Protein AF-A0A0V1J284-F1 (afdb_monomer)

Structure (mmCIF, N/CA/C/O backbone):
data_AF-A0A0V1J284-F1
#
_entry.id   AF-A0A0V1J284-F1
#
loop_
_atom_site.group_PDB
_atom_site.id
_atom_site.type_symbol
_atom_site.label_atom_id
_atom_site.label_alt_id
_atom_site.label_comp_id
_atom_site.label_asym_id
_atom_site.label_entity_id
_atom_site.label_seq_id
_atom_site.pdbx_PDB_ins_code
_atom_site.Cartn_x
_atom_site.Cartn_y
_atom_site.Cartn_z
_atom_site.occupancy
_atom_site.B_iso_or_equiv
_atom_site.auth_seq_id
_atom_site.auth_comp_id
_atom_site.auth_asym_id
_atom_site.auth_atom_id
_atom_site.pdbx_PDB_model_num
ATOM 1 N N . LEU A 1 1 ? -8.178 -10.249 -5.455 1.00 84.50 1 LEU A N 1
ATOM 2 C CA . LEU A 1 1 ? -6.931 -9.739 -4.853 1.00 84.50 1 LEU A CA 1
ATOM 3 C C . LEU A 1 1 ? -6.289 -8.808 -5.867 1.00 84.50 1 LEU A C 1
ATOM 5 O O . LEU A 1 1 ? -6.218 -9.149 -7.039 1.00 84.50 1 LEU A O 1
ATOM 9 N N . THR A 1 2 ? -5.873 -7.629 -5.430 1.00 88.38 2 THR A N 1
ATOM 10 C CA . THR A 1 2 ? -5.250 -6.617 -6.287 1.00 88.38 2 THR A CA 1
ATOM 11 C C . THR A 1 2 ? -3.839 -6.379 -5.776 1.00 88.38 2 THR A C 1
ATOM 13 O O . THR A 1 2 ? -3.667 -5.959 -4.629 1.00 88.38 2 THR A O 1
ATOM 16 N N . HIS A 1 3 ? -2.821 -6.651 -6.593 1.00 92.06 3 HIS A N 1
ATOM 17 C CA . HIS A 1 3 ? -1.425 -6.435 -6.217 1.00 92.06 3 HIS A CA 1
ATOM 18 C C . HIS A 1 3 ? -0.851 -5.242 -6.978 1.00 92.06 3 HIS A C 1
ATOM 20 O O . HIS A 1 3 ? -0.814 -5.230 -8.205 1.00 92.06 3 HIS A O 1
ATOM 26 N N . LEU A 1 4 ? -0.385 -4.238 -6.239 1.00 91.94 4 LEU A N 1
ATOM 27 C CA . LEU A 1 4 ? 0.181 -3.017 -6.796 1.00 91.94 4 LEU A CA 1
ATOM 28 C C . LEU A 1 4 ? 1.688 -3.007 -6.580 1.00 91.94 4 LEU A C 1
ATOM 30 O O . LEU A 1 4 ? 2.168 -2.878 -5.451 1.00 91.94 4 LEU A O 1
ATOM 34 N N . PHE A 1 5 ? 2.431 -3.162 -7.669 1.00 93.19 5 PHE A N 1
ATOM 35 C CA . PHE A 1 5 ? 3.879 -3.062 -7.661 1.00 93.19 5 PHE A CA 1
ATOM 36 C C . PHE A 1 5 ? 4.297 -1.592 -7.611 1.00 93.19 5 PHE A C 1
ATOM 38 O O . PHE A 1 5 ? 3.890 -0.791 -8.452 1.00 93.19 5 PHE A O 1
ATOM 45 N N . CYS A 1 6 ? 5.091 -1.229 -6.608 1.00 92.50 6 CYS A N 1
ATOM 46 C CA . CYS A 1 6 ? 5.506 0.151 -6.384 1.00 92.50 6 CYS A CA 1
ATOM 47 C C . CYS A 1 6 ? 6.824 0.244 -5.617 1.00 92.50 6 CYS A C 1
ATOM 49 O O . CYS A 1 6 ? 7.253 -0.687 -4.924 1.00 92.50 6 CYS A O 1
ATOM 51 N N . ARG A 1 7 ? 7.476 1.405 -5.716 1.00 91.81 7 ARG A N 1
ATOM 52 C CA . ARG A 1 7 ? 8.616 1.713 -4.855 1.00 91.81 7 ARG A CA 1
ATOM 53 C C . ARG A 1 7 ? 8.132 1.965 -3.433 1.00 91.81 7 ARG A C 1
ATOM 55 O O . ARG A 1 7 ? 6.962 2.252 -3.195 1.00 91.81 7 ARG A O 1
ATOM 62 N N . ARG A 1 8 ? 9.039 1.839 -2.472 1.00 90.56 8 ARG A N 1
ATOM 63 C CA . ARG A 1 8 ? 8.688 1.964 -1.054 1.00 90.56 8 ARG A CA 1
ATOM 64 C C . ARG A 1 8 ? 8.261 3.386 -0.703 1.00 90.56 8 ARG A C 1
ATOM 66 O O . ARG A 1 8 ? 7.295 3.552 0.030 1.00 90.56 8 ARG A O 1
ATOM 73 N N . GLU A 1 9 ? 8.956 4.374 -1.254 1.00 90.31 9 GLU A N 1
ATOM 74 C CA . GLU A 1 9 ? 8.651 5.796 -1.103 1.00 90.31 9 GLU A CA 1
ATOM 75 C C . GLU A 1 9 ? 7.260 6.167 -1.643 1.00 90.31 9 GLU A C 1
ATOM 77 O O . GLU A 1 9 ? 6.578 7.002 -1.059 1.00 90.31 9 GLU A O 1
ATOM 82 N N . ASP A 1 10 ? 6.799 5.475 -2.686 1.00 92.69 10 ASP A N 1
ATOM 83 C CA . ASP A 1 10 ? 5.534 5.761 -3.367 1.00 92.69 10 ASP A CA 1
ATOM 84 C C . ASP A 1 10 ? 4.314 5.169 -2.651 1.00 92.69 10 ASP A C 1
ATOM 86 O O . ASP A 1 10 ? 3.179 5.552 -2.933 1.00 92.69 10 ASP A O 1
ATOM 90 N N . LYS A 1 11 ? 4.512 4.237 -1.707 1.00 94.50 11 LYS A N 1
ATOM 91 C CA . LYS A 1 11 ? 3.407 3.553 -1.013 1.00 94.50 11 LYS A CA 1
ATOM 92 C C . LYS A 1 11 ? 2.457 4.519 -0.315 1.00 94.50 11 LYS A C 1
ATOM 94 O O . LYS A 1 11 ? 1.252 4.273 -0.288 1.00 94.50 11 LYS A O 1
ATOM 99 N N . LEU A 1 12 ? 2.991 5.595 0.265 1.00 94.19 12 LEU A N 1
ATOM 100 C CA . LEU A 1 12 ? 2.179 6.594 0.955 1.00 94.19 12 LEU A CA 1
ATOM 101 C C . LEU A 1 12 ? 1.326 7.395 -0.033 1.00 94.19 12 LEU A C 1
ATOM 103 O O . LEU A 1 12 ? 0.125 7.523 0.186 1.00 94.19 12 LEU A O 1
ATOM 107 N N . GLY A 1 13 ? 1.916 7.855 -1.141 1.00 93.00 13 GLY A N 1
ATOM 108 C CA . GLY A 1 13 ? 1.178 8.548 -2.198 1.00 93.00 13 GLY A CA 1
ATOM 109 C C . GLY A 1 13 ? 0.097 7.662 -2.820 1.00 93.00 13 GLY A C 1
ATOM 110 O O . GLY A 1 13 ? -1.042 8.088 -2.987 1.00 93.00 13 GLY A O 1
ATOM 111 N N . ILE A 1 14 ? 0.405 6.385 -3.061 1.00 92.75 14 ILE A N 1
ATOM 112 C CA . ILE A 1 14 ? -0.572 5.404 -3.553 1.00 92.75 14 ILE A CA 1
ATOM 113 C C . ILE A 1 14 ? -1.717 5.205 -2.554 1.00 92.75 14 ILE A C 1
ATOM 115 O O . ILE A 1 14 ? -2.877 5.167 -2.961 1.00 92.75 14 ILE A O 1
ATOM 119 N N . LEU A 1 15 ? -1.416 5.094 -1.255 1.00 93.69 15 LEU A N 1
ATOM 120 C CA . LEU A 1 15 ? -2.441 4.955 -0.221 1.00 93.69 15 LEU A CA 1
ATOM 121 C C . LEU A 1 15 ? -3.407 6.141 -0.230 1.00 93.69 15 LEU A C 1
ATOM 123 O O . LEU A 1 15 ? -4.617 5.929 -0.253 1.00 93.69 15 LEU A O 1
ATOM 127 N N . LEU A 1 16 ? -2.878 7.367 -0.227 1.00 92.19 16 LEU A N 1
ATOM 128 C CA . LEU A 1 16 ? -3.691 8.584 -0.261 1.00 92.19 16 LEU A CA 1
ATOM 129 C C . LEU A 1 16 ? -4.542 8.639 -1.526 1.00 92.19 16 LEU A C 1
ATOM 131 O O . LEU A 1 16 ? -5.743 8.883 -1.441 1.00 92.19 16 LEU A O 1
ATOM 135 N N . SER A 1 17 ? -3.950 8.307 -2.675 1.00 89.50 17 SER A N 1
ATOM 136 C CA . SER A 1 17 ? -4.671 8.310 -3.942 1.00 89.50 17 SER A CA 1
ATOM 137 C C . SER A 1 17 ? -5.830 7.314 -3.962 1.00 89.50 17 SER A C 1
ATOM 139 O O . SER A 1 17 ? -6.890 7.639 -4.486 1.00 89.50 17 SER A O 1
ATOM 141 N N . ILE A 1 18 ? -5.657 6.126 -3.370 1.00 89.00 18 ILE A N 1
ATOM 142 C CA . ILE A 1 18 ? -6.711 5.104 -3.272 1.00 89.00 18 ILE A CA 1
ATOM 143 C C . ILE A 1 18 ? -7.801 5.524 -2.281 1.00 89.00 18 ILE A C 1
ATOM 145 O O . ILE A 1 18 ? -8.980 5.356 -2.572 1.00 89.00 18 ILE A O 1
ATOM 149 N N . LEU A 1 19 ? -7.433 6.072 -1.120 1.00 88.81 19 LEU A N 1
ATOM 150 C CA . LEU A 1 19 ? -8.403 6.501 -0.104 1.00 88.81 19 LEU A CA 1
ATOM 151 C C . LEU A 1 19 ? -9.190 7.753 -0.521 1.00 88.81 19 LEU A C 1
ATOM 153 O O . LEU A 1 19 ? -10.340 7.923 -0.111 1.00 88.81 19 LEU A O 1
ATOM 157 N N . GLY A 1 20 ? -8.581 8.632 -1.320 1.00 84.81 20 GLY A N 1
ATOM 158 C CA . GLY A 1 20 ? -9.239 9.803 -1.904 1.00 84.81 20 GLY A CA 1
ATOM 159 C C . GLY A 1 20 ? -10.182 9.460 -3.061 1.00 84.81 20 GLY A C 1
ATOM 160 O O . GLY A 1 20 ? -11.052 10.258 -3.406 1.00 84.81 20 GLY A O 1
ATOM 161 N N . ASP A 1 21 ? -10.047 8.271 -3.646 1.00 81.50 21 ASP A N 1
ATOM 162 C CA . ASP A 1 21 ? -10.824 7.839 -4.798 1.00 81.50 21 ASP A CA 1
ATOM 163 C C . ASP A 1 21 ? -12.130 7.154 -4.391 1.00 81.50 21 ASP A C 1
ATOM 165 O O . ASP A 1 21 ? -12.152 6.005 -3.942 1.00 81.50 21 ASP A O 1
ATOM 169 N N . ARG A 1 22 ? -13.248 7.851 -4.603 1.00 74.06 22 ARG A N 1
ATOM 170 C CA . ARG A 1 22 ? -14.586 7.340 -4.271 1.00 74.06 22 ARG A CA 1
ATOM 171 C C . ARG A 1 22 ? -15.024 6.154 -5.129 1.00 74.06 22 ARG A C 1
ATOM 173 O O . ARG A 1 22 ? -15.923 5.433 -4.711 1.00 74.06 22 ARG A O 1
ATOM 180 N N . SER A 1 23 ? -14.399 5.945 -6.291 1.00 65.88 23 SER A N 1
ATOM 181 C CA . SER A 1 23 ? -14.649 4.772 -7.137 1.00 65.88 23 SER A CA 1
ATOM 182 C C . SER A 1 23 ? -14.062 3.496 -6.523 1.00 65.88 23 SER A C 1
ATOM 184 O O . SER A 1 23 ? -14.597 2.405 -6.698 1.00 65.88 23 SER A O 1
ATOM 186 N N . LEU A 1 24 ? -12.963 3.632 -5.771 1.00 68.50 24 LEU A N 1
ATOM 187 C CA . LEU A 1 24 ? -12.228 2.508 -5.185 1.00 68.50 24 LEU A CA 1
ATOM 188 C C . LEU A 1 24 ? -12.625 2.242 -3.735 1.00 68.50 24 LEU A C 1
ATOM 190 O O . LEU A 1 24 ? -12.692 1.089 -3.308 1.00 68.50 24 LEU A O 1
ATOM 194 N N . VAL A 1 25 ? -12.865 3.306 -2.972 1.00 72.69 25 VAL A N 1
ATOM 195 C CA . VAL A 1 25 ? -13.237 3.238 -1.561 1.00 72.69 25 VAL A CA 1
ATOM 196 C C . VAL A 1 25 ? -14.477 4.097 -1.349 1.00 72.69 25 VAL A C 1
ATOM 198 O O . VAL A 1 25 ? -14.412 5.327 -1.306 1.00 72.69 25 VAL A O 1
ATOM 201 N N . GLU A 1 26 ? -15.627 3.438 -1.198 1.00 75.88 26 GLU A N 1
ATOM 202 C CA . GLU A 1 26 ? -16.882 4.120 -0.879 1.00 75.88 26 GLU A CA 1
ATOM 203 C C . GLU A 1 26 ? -16.759 4.869 0.457 1.00 75.88 26 GLU A C 1
ATOM 205 O O . GLU A 1 26 ? -16.138 4.375 1.403 1.00 75.88 26 GLU A O 1
ATOM 210 N N . GLU A 1 27 ? -17.410 6.030 0.579 1.00 71.25 27 GLU A N 1
ATOM 211 C CA . GLU A 1 27 ? -17.280 6.905 1.757 1.00 71.25 27 GLU A CA 1
ATOM 212 C C . GLU A 1 27 ? -17.616 6.217 3.082 1.00 71.25 27 GLU A C 1
ATOM 214 O O . GLU A 1 27 ? -17.015 6.537 4.104 1.00 71.25 27 GLU A O 1
ATOM 219 N N . ASN A 1 28 ? -18.538 5.252 3.063 1.00 76.50 28 ASN A N 1
ATOM 220 C CA . ASN A 1 28 ? -19.021 4.529 4.242 1.00 76.50 28 ASN A CA 1
ATOM 221 C C . ASN A 1 28 ? -18.471 3.097 4.355 1.00 76.50 28 ASN A C 1
ATOM 223 O O . ASN A 1 28 ? -18.981 2.305 5.161 1.00 76.50 28 ASN A O 1
ATOM 227 N N . SER A 1 29 ? -17.467 2.762 3.541 1.00 86.19 29 SER A N 1
ATOM 228 C CA . SER A 1 29 ? -16.817 1.454 3.571 1.00 86.19 29 SER A CA 1
ATOM 229 C C . SER A 1 29 ? -15.845 1.343 4.744 1.00 86.19 29 SER A C 1
ATOM 231 O O . SER A 1 29 ? -15.127 2.286 5.086 1.00 86.19 29 SER A O 1
ATOM 233 N N . LEU A 1 30 ? -15.826 0.173 5.380 1.00 91.19 30 LEU A N 1
ATOM 234 C CA . LEU A 1 30 ? -14.880 -0.123 6.452 1.00 91.19 30 LEU A CA 1
ATOM 235 C C . LEU A 1 30 ? -13.576 -0.653 5.857 1.00 91.19 30 LEU A C 1
ATOM 237 O O . LEU A 1 30 ? -13.562 -1.697 5.199 1.00 91.19 30 LEU A O 1
ATOM 241 N N . THR A 1 31 ? -12.484 0.064 6.124 1.00 92.56 31 THR A N 1
ATOM 242 C CA . THR A 1 31 ? -11.152 -0.230 5.589 1.00 92.56 31 THR A CA 1
ATOM 243 C C . THR A 1 31 ? -10.168 -0.558 6.706 1.00 92.56 31 THR A C 1
ATOM 245 O O . THR A 1 31 ? -9.986 0.222 7.642 1.00 92.56 31 THR A O 1
ATOM 248 N N . LEU A 1 32 ? -9.482 -1.695 6.590 1.00 94.12 32 LEU A N 1
ATOM 249 C CA . LEU A 1 32 ? -8.414 -2.092 7.511 1.00 94.12 32 LEU A CA 1
ATOM 250 C C . LEU A 1 32 ? -7.055 -2.034 6.814 1.00 94.12 32 LEU A C 1
ATOM 252 O O . LEU A 1 32 ? -6.852 -2.687 5.792 1.00 94.12 32 LEU A O 1
ATOM 256 N N . ILE A 1 33 ? -6.116 -1.284 7.387 1.00 96.00 33 ILE A N 1
ATOM 257 C CA . ILE A 1 33 ? -4.768 -1.095 6.847 1.00 96.00 33 ILE A CA 1
ATOM 258 C C . ILE A 1 33 ? -3.762 -1.837 7.726 1.00 96.00 33 ILE A C 1
ATOM 260 O O . ILE A 1 33 ? -3.585 -1.508 8.898 1.00 96.00 33 ILE A O 1
ATOM 264 N N . PHE A 1 34 ? -3.059 -2.815 7.158 1.00 96.31 34 PHE A N 1
ATOM 265 C CA . PHE A 1 34 ? -2.039 -3.583 7.868 1.00 96.31 34 PHE A CA 1
ATOM 266 C C . PHE A 1 34 ? -0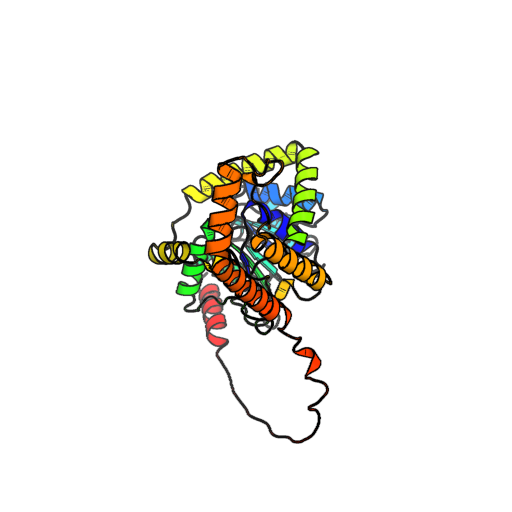.633 -3.020 7.669 1.00 96.31 34 PHE A C 1
ATOM 268 O O . PHE A 1 34 ? -0.149 -2.878 6.541 1.00 96.31 34 PHE A O 1
ATOM 275 N N . CYS A 1 35 ? 0.058 -2.802 8.787 1.00 96.31 35 CYS A N 1
ATOM 276 C CA . CYS A 1 35 ? 1.434 -2.321 8.841 1.00 96.31 35 CYS A CA 1
ATOM 277 C C . CYS A 1 35 ? 2.339 -3.264 9.637 1.00 96.31 35 CYS A C 1
ATOM 279 O O . CYS A 1 35 ? 1.901 -3.943 10.565 1.00 96.31 35 CYS A O 1
ATOM 281 N N . ALA A 1 36 ? 3.627 -3.281 9.290 1.00 93.62 36 ALA A N 1
ATOM 282 C CA . ALA A 1 36 ? 4.605 -4.157 9.926 1.00 93.62 36 ALA A CA 1
ATOM 283 C C . ALA A 1 36 ? 4.998 -3.714 11.347 1.00 93.62 36 ALA A C 1
ATOM 285 O O . ALA A 1 36 ? 5.192 -4.557 12.221 1.00 93.62 36 ALA A O 1
ATOM 286 N N . THR A 1 37 ? 5.134 -2.406 11.592 1.00 95.31 37 THR A N 1
ATOM 287 C CA . THR A 1 37 ? 5.635 -1.866 12.868 1.00 95.31 37 THR A CA 1
ATOM 288 C C . THR A 1 37 ? 4.658 -0.870 13.484 1.00 95.31 37 THR A C 1
ATOM 290 O O . THR A 1 37 ? 3.922 -0.187 12.774 1.00 95.31 37 THR A O 1
ATOM 293 N N . LYS A 1 38 ? 4.675 -0.754 14.820 1.00 94.75 38 LYS A N 1
ATOM 294 C CA . LYS A 1 38 ? 3.839 0.216 15.551 1.00 94.75 38 LYS A CA 1
ATOM 295 C C . LYS A 1 38 ? 4.160 1.671 15.190 1.00 94.75 38 LYS A C 1
ATOM 297 O O . LYS A 1 38 ? 3.252 2.475 15.061 1.00 94.75 38 LYS A O 1
ATOM 302 N N . HIS A 1 39 ? 5.434 1.981 14.950 1.00 96.12 39 HIS A N 1
ATOM 303 C CA . HIS A 1 39 ? 5.866 3.336 14.602 1.00 96.12 39 HIS A CA 1
ATOM 304 C C . HIS A 1 39 ? 5.347 3.757 13.227 1.00 96.12 39 HIS A C 1
ATOM 306 O O . HIS A 1 39 ? 4.996 4.913 13.030 1.00 96.12 39 HIS A O 1
ATOM 312 N N . TYR A 1 40 ? 5.234 2.810 12.289 1.00 96.00 40 TYR A N 1
ATOM 313 C CA . TYR A 1 40 ? 4.581 3.071 11.009 1.00 96.00 40 TYR A CA 1
ATOM 314 C C . TYR A 1 40 ? 3.072 3.271 11.154 1.00 96.00 40 TYR A C 1
ATOM 316 O O . TYR A 1 40 ? 2.506 4.094 10.445 1.00 96.00 40 TYR A O 1
ATOM 324 N N . VAL A 1 41 ? 2.421 2.546 12.071 1.00 96.62 41 VAL A N 1
ATOM 325 C CA . VAL A 1 41 ? 0.998 2.756 12.379 1.00 96.62 41 VAL A CA 1
ATOM 326 C C . VAL A 1 41 ? 0.760 4.170 12.917 1.00 96.62 41 VAL A C 1
ATOM 328 O O . VAL A 1 41 ? -0.158 4.839 12.456 1.00 96.62 41 VAL A O 1
ATOM 331 N N . GLU A 1 42 ? 1.588 4.628 13.857 1.00 95.62 42 GLU A N 1
ATOM 332 C CA . GLU A 1 42 ? 1.516 5.987 14.414 1.00 95.62 42 GLU A CA 1
ATOM 333 C C . GLU A 1 42 ? 1.776 7.047 13.339 1.00 95.62 42 GLU A C 1
ATOM 335 O O . GLU A 1 42 ? 0.971 7.956 13.174 1.00 95.62 42 GLU A O 1
ATOM 340 N N . PHE A 1 43 ? 2.839 6.882 12.546 1.00 96.06 43 PHE A N 1
ATOM 341 C CA . PHE A 1 43 ? 3.149 7.789 11.442 1.00 96.06 43 PHE A CA 1
ATOM 342 C C . PHE A 1 43 ? 1.997 7.893 10.431 1.00 96.06 43 PHE A C 1
ATOM 344 O O . PHE A 1 43 ? 1.564 8.996 10.104 1.00 96.06 43 PHE A O 1
ATOM 351 N N . LEU A 1 44 ? 1.457 6.760 9.966 1.00 96.31 44 LEU A N 1
ATOM 352 C CA . LEU A 1 44 ? 0.335 6.764 9.025 1.00 96.31 44 LEU A CA 1
ATOM 353 C C . LEU A 1 44 ? -0.927 7.373 9.629 1.00 96.31 44 LEU A C 1
ATOM 355 O O . LEU A 1 44 ? -1.651 8.059 8.918 1.00 96.31 44 LEU A O 1
ATOM 359 N N . HIS A 1 45 ? -1.186 7.149 10.918 1.00 96.06 45 HIS A N 1
ATOM 360 C CA . HIS A 1 45 ? -2.313 7.770 11.605 1.00 96.06 45 HIS A CA 1
ATOM 361 C C . HIS A 1 45 ? -2.216 9.297 11.550 1.00 96.06 45 HIS A C 1
ATOM 363 O O . HIS A 1 45 ? -3.158 9.942 11.103 1.00 96.06 45 HIS A O 1
ATOM 369 N N . THR A 1 46 ? -1.069 9.869 11.928 1.00 95.00 46 THR A N 1
ATOM 370 C CA . THR A 1 46 ? -0.869 11.327 11.909 1.00 95.00 46 THR A CA 1
ATOM 371 C C . THR A 1 46 ? -0.960 11.899 10.494 1.00 95.00 46 THR A C 1
ATOM 373 O O . THR A 1 46 ? -1.540 12.964 10.298 1.00 95.00 46 THR A O 1
ATOM 376 N N . VAL A 1 47 ? -0.430 11.192 9.488 1.00 94.31 47 VAL A N 1
ATOM 377 C CA . VAL A 1 47 ? -0.555 11.623 8.088 1.00 94.31 47 VAL A CA 1
ATOM 378 C C . VAL A 1 47 ? -2.019 11.617 7.647 1.00 94.31 47 VAL A C 1
ATOM 380 O O . VAL A 1 47 ? -2.501 12.621 7.134 1.00 94.31 47 VAL A O 1
ATOM 383 N N . LEU A 1 48 ? -2.751 10.520 7.858 1.00 94.19 48 LEU A N 1
ATOM 384 C CA . LEU A 1 48 ? -4.155 10.421 7.445 1.00 94.19 48 LEU A CA 1
ATOM 385 C C . LEU A 1 48 ? -5.056 11.427 8.178 1.00 94.19 48 LEU A C 1
ATOM 387 O O . LEU A 1 48 ? -5.968 11.982 7.567 1.00 94.19 48 LEU A O 1
ATOM 391 N N . GLU A 1 49 ? -4.773 11.706 9.448 1.00 93.25 49 GLU A N 1
ATOM 392 C CA . GLU A 1 49 ? -5.462 12.734 10.230 1.00 93.25 49 GLU A CA 1
ATOM 393 C C . GLU A 1 49 ? -5.244 14.140 9.648 1.00 93.25 49 GLU A C 1
ATOM 395 O O . GLU A 1 49 ? -6.198 14.916 9.549 1.00 93.25 49 GLU A O 1
ATOM 400 N N . TYR A 1 50 ? -4.032 14.443 9.165 1.00 91.75 50 TYR A N 1
ATOM 401 C CA . TYR A 1 50 ? -3.742 15.702 8.471 1.00 91.75 50 TYR A CA 1
ATOM 402 C C . TYR A 1 50 ? -4.569 15.862 7.188 1.00 91.75 50 TYR A C 1
ATOM 404 O O . TYR A 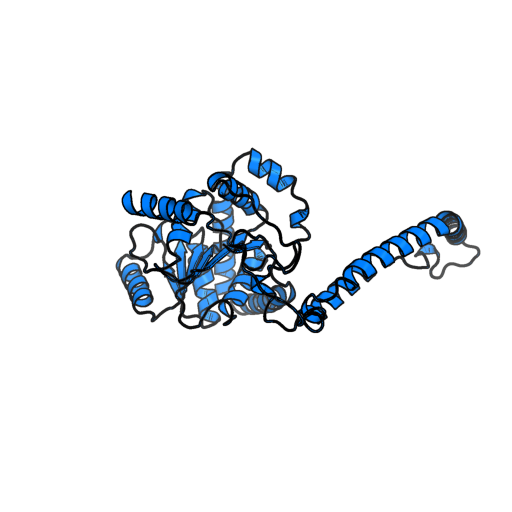1 50 ? -5.066 16.946 6.897 1.00 91.75 50 TYR A O 1
ATOM 412 N N . PHE A 1 51 ? -4.771 14.773 6.444 1.00 90.62 51 PHE A N 1
ATOM 413 C CA . PHE A 1 51 ? -5.638 14.743 5.261 1.00 90.62 51 PHE A CA 1
ATOM 414 C C . PHE A 1 51 ? -7.137 14.597 5.600 1.00 90.62 51 PHE A C 1
ATOM 416 O O . PHE A 1 51 ? -7.949 14.338 4.715 1.00 90.62 51 PHE A O 1
ATOM 423 N N . HIS A 1 52 ? -7.521 14.775 6.869 1.00 91.00 52 HIS A N 1
ATOM 424 C CA . HIS A 1 52 ? -8.903 14.733 7.361 1.00 91.00 52 HIS A CA 1
ATOM 425 C C . HIS A 1 52 ? -9.629 13.393 7.161 1.00 91.00 52 HIS A C 1
ATOM 427 O O . HIS A 1 52 ? -10.863 13.335 7.121 1.00 91.00 52 HIS A O 1
ATOM 433 N N . PHE A 1 53 ? -8.888 12.286 7.090 1.00 92.31 53 PHE A N 1
ATOM 434 C CA . PHE A 1 53 ? -9.487 10.957 7.093 1.00 92.31 53 PHE A CA 1
ATOM 435 C C . PHE A 1 53 ? -9.910 10.546 8.509 1.00 92.31 53 PHE A C 1
ATOM 437 O O . PHE A 1 53 ? -9.177 10.711 9.481 1.00 92.31 53 PHE A O 1
ATOM 444 N N . LYS A 1 54 ? -11.096 9.936 8.631 1.00 92.88 54 LYS A N 1
ATOM 445 C CA . LYS A 1 54 ? -11.590 9.376 9.899 1.00 92.88 54 LYS A CA 1
ATOM 446 C C . LYS A 1 54 ? -10.909 8.038 10.191 1.00 92.88 54 LYS A C 1
ATOM 448 O O . LYS A 1 54 ? -11.451 6.979 9.850 1.00 92.88 54 LYS A O 1
ATOM 453 N N . CYS A 1 55 ? -9.731 8.088 10.805 1.00 94.75 55 CYS A N 1
ATOM 454 C CA . CYS A 1 55 ? -8.945 6.909 11.147 1.00 94.75 55 CYS A CA 1
ATOM 455 C C . CYS A 1 55 ? -8.734 6.719 12.655 1.00 94.75 55 CYS A C 1
ATOM 457 O O . CYS A 1 55 ? -8.856 7.652 13.440 1.00 94.75 55 CYS A O 1
ATOM 459 N N . ALA A 1 56 ? -8.390 5.494 13.051 1.00 95.19 56 ALA A N 1
ATOM 460 C CA . ALA A 1 56 ? -7.766 5.206 14.340 1.00 95.19 56 ALA A CA 1
ATOM 461 C C . ALA A 1 56 ? -6.646 4.175 14.180 1.00 95.19 56 ALA A C 1
ATOM 463 O O . ALA A 1 56 ? -6.544 3.488 13.160 1.00 95.19 56 ALA A O 1
ATOM 464 N N . CYS A 1 57 ? -5.810 4.050 15.206 1.00 95.00 57 CYS A N 1
ATOM 465 C CA . CYS A 1 57 ? -4.695 3.116 15.242 1.00 95.00 57 CYS A CA 1
ATOM 466 C C . CYS A 1 57 ? -4.881 2.005 16.285 1.00 95.00 57 CYS A C 1
ATOM 468 O O . CYS A 1 57 ? -5.542 2.179 17.313 1.00 95.00 57 CYS A O 1
ATOM 470 N N . LEU A 1 58 ? -4.260 0.854 16.015 1.00 94.00 58 LEU A N 1
ATOM 471 C CA . LEU A 1 58 ? -4.212 -0.286 16.921 1.00 94.00 58 LEU A CA 1
ATOM 472 C C . LEU A 1 58 ? -2.851 -0.993 16.873 1.00 94.00 58 LEU A C 1
ATOM 474 O O . LEU A 1 58 ? -2.430 -1.553 15.857 1.00 94.00 58 LEU A O 1
ATOM 478 N N . TYR A 1 59 ? -2.168 -1.034 18.010 1.00 92.75 59 TYR A N 1
ATOM 479 C CA . TYR A 1 59 ? -0.900 -1.742 18.164 1.00 92.75 59 TYR A CA 1
ATOM 480 C C . TYR A 1 59 ? -0.790 -2.382 19.552 1.00 92.75 59 TYR A C 1
ATOM 482 O O . TYR A 1 59 ? -1.520 -2.039 20.478 1.00 92.75 59 TYR A O 1
ATOM 490 N N . SER A 1 60 ? 0.110 -3.355 19.697 1.00 88.00 60 SER A N 1
ATOM 491 C CA . SER A 1 60 ? 0.149 -4.243 20.867 1.00 88.00 60 SER A CA 1
ATOM 492 C C . SER A 1 60 ? 0.432 -3.538 22.195 1.00 88.00 60 SER A C 1
ATOM 494 O O . SER A 1 60 ? -0.112 -3.953 23.214 1.00 88.00 60 SER A O 1
ATOM 496 N N . SER A 1 61 ? 1.254 -2.484 22.184 1.00 88.69 61 SER A N 1
ATOM 497 C CA . SER A 1 61 ? 1.616 -1.705 23.376 1.00 88.69 61 SER A CA 1
ATOM 498 C C . SER A 1 61 ? 0.610 -0.608 23.742 1.00 88.69 61 SER A C 1
ATOM 500 O O . SER A 1 61 ? 0.893 0.172 24.643 1.00 88.69 61 SER A O 1
ATOM 502 N N . MET A 1 62 ? -0.516 -0.501 23.030 1.00 89.12 62 MET A N 1
ATOM 503 C CA . MET A 1 62 ? -1.588 0.434 23.375 1.00 89.12 62 MET A CA 1
ATOM 504 C C . MET A 1 62 ? -2.372 -0.085 24.582 1.00 89.12 62 MET A C 1
ATOM 506 O O . MET A 1 62 ? -2.608 -1.296 24.690 1.00 89.12 62 MET A O 1
ATOM 510 N N . ASP A 1 63 ? -2.809 0.839 25.439 1.00 91.38 63 ASP A N 1
ATOM 511 C CA . ASP A 1 63 ? -3.682 0.537 26.570 1.00 91.38 63 ASP A CA 1
ATOM 512 C C . ASP A 1 63 ? -4.936 -0.242 26.132 1.00 91.38 63 ASP A C 1
ATOM 514 O O . ASP A 1 63 ? -5.485 -0.030 25.045 1.00 91.38 63 ASP A O 1
ATOM 518 N N . SER A 1 64 ? -5.361 -1.190 26.968 1.00 87.88 64 SER A N 1
ATOM 519 C CA . SER A 1 64 ? -6.452 -2.104 26.621 1.00 87.88 64 SER A CA 1
ATOM 520 C C . SER A 1 64 ? -7.789 -1.376 26.493 1.00 87.88 64 SER A C 1
ATOM 522 O O . SER A 1 64 ? -8.572 -1.712 25.602 1.00 87.88 64 SER A O 1
ATOM 524 N N . GLU A 1 65 ? -8.028 -0.349 27.313 1.00 91.06 65 GLU A N 1
ATOM 525 C CA . GLU A 1 65 ? -9.255 0.444 27.252 1.00 91.06 65 GLU A CA 1
ATOM 526 C C . GLU A 1 65 ? -9.261 1.333 26.007 1.00 91.06 65 GLU A C 1
ATOM 528 O O . GLU A 1 65 ? -10.236 1.342 25.255 1.00 91.06 65 GLU A O 1
ATOM 533 N N . ALA A 1 66 ? -8.137 1.988 25.697 1.00 90.75 66 ALA A N 1
ATOM 534 C CA . ALA A 1 66 ? -7.992 2.757 24.456 1.00 90.75 66 ALA A CA 1
ATOM 535 C C . ALA A 1 66 ? -8.227 1.890 23.203 1.00 90.75 66 ALA A C 1
ATOM 537 O O . ALA A 1 66 ? -8.929 2.291 22.271 1.00 90.75 66 ALA A O 1
ATOM 538 N N . ARG A 1 67 ? -7.701 0.659 23.206 1.00 90.56 67 ARG A N 1
ATOM 539 C CA . ARG A 1 67 ? -7.936 -0.337 22.152 1.00 90.56 67 ARG A CA 1
ATOM 540 C C . ARG A 1 67 ? -9.414 -0.704 22.031 1.00 90.56 67 ARG A C 1
ATOM 542 O O . ARG A 1 67 ? -9.933 -0.698 20.916 1.00 90.56 67 ARG A O 1
ATOM 549 N N . ARG A 1 68 ? -10.098 -0.975 23.147 1.00 90.56 68 ARG A N 1
ATOM 550 C CA . ARG A 1 68 ? -11.539 -1.273 23.169 1.00 90.56 68 ARG A CA 1
ATOM 551 C C . ARG A 1 68 ? -12.350 -0.113 22.590 1.00 90.56 68 ARG A C 1
ATOM 553 O O . ARG A 1 68 ? -13.188 -0.335 21.722 1.00 90.56 68 ARG A O 1
ATOM 560 N N . VAL A 1 69 ? -12.045 1.118 23.000 1.00 93.06 69 VAL A N 1
ATOM 561 C CA . VAL A 1 69 ? -12.712 2.337 22.520 1.00 93.06 69 VAL A CA 1
ATOM 562 C C . VAL A 1 69 ? -12.510 2.541 21.017 1.00 93.06 69 VAL A C 1
ATOM 564 O O . VAL A 1 69 ? -13.470 2.847 20.310 1.00 93.06 69 VAL A O 1
ATOM 567 N N . ASN A 1 70 ? -11.294 2.356 20.496 1.00 93.25 70 ASN A N 1
ATOM 568 C CA . ASN A 1 70 ? -11.025 2.511 19.062 1.00 93.25 70 ASN A CA 1
ATOM 569 C C . ASN A 1 70 ? -11.768 1.462 18.224 1.00 93.25 70 ASN A C 1
ATOM 571 O O . ASN A 1 70 ? -12.364 1.796 17.200 1.00 93.25 70 ASN A O 1
ATOM 575 N N . VAL A 1 71 ? -11.792 0.211 18.684 1.00 91.88 71 VAL A N 1
ATOM 576 C CA . VAL A 1 71 ? -12.534 -0.875 18.027 1.00 91.88 71 VAL A CA 1
ATOM 577 C C . VAL A 1 71 ? -14.039 -0.620 18.090 1.00 91.88 71 VAL A C 1
ATOM 579 O O . VAL A 1 71 ? -14.734 -0.800 17.095 1.00 91.88 71 VAL A O 1
ATOM 582 N N . GLU A 1 72 ? -14.551 -0.123 19.215 1.00 92.56 72 GLU A N 1
ATOM 583 C CA . GLU A 1 72 ? -15.963 0.227 19.366 1.00 92.56 72 GLU A CA 1
ATOM 584 C C . GLU A 1 72 ? -16.371 1.382 18.438 1.00 92.56 72 GLU A C 1
ATOM 586 O O . GLU A 1 72 ? -17.408 1.310 17.775 1.00 92.56 72 GLU A O 1
ATOM 591 N N . LYS A 1 73 ? -15.537 2.425 18.316 1.00 93.25 73 LYS A N 1
ATOM 592 C CA . LYS A 1 73 ? -15.746 3.513 17.344 1.00 93.25 73 LYS A CA 1
ATOM 593 C C . LYS A 1 73 ? -15.792 2.985 15.909 1.00 93.25 73 LYS A C 1
ATOM 595 O O . LYS A 1 73 ? -16.630 3.438 15.128 1.00 93.25 73 LYS A O 1
ATOM 600 N N . PHE A 1 74 ? -14.927 2.027 15.578 1.00 92.62 74 PHE A N 1
ATOM 601 C CA . PHE A 1 74 ? -14.901 1.374 14.269 1.00 92.62 74 PHE A CA 1
ATOM 602 C C . PHE A 1 74 ? -16.159 0.534 14.027 1.00 92.62 74 PHE A C 1
ATOM 604 O O . PHE A 1 74 ? -16.798 0.651 12.984 1.00 92.62 74 PHE A O 1
ATOM 611 N N . HIS A 1 75 ? -16.595 -0.235 15.026 1.00 90.50 75 HIS A N 1
ATOM 612 C CA . HIS A 1 75 ? -17.816 -1.038 14.953 1.00 90.50 75 HIS A CA 1
ATOM 613 C C . HIS A 1 75 ? -19.073 -0.172 14.774 1.00 90.50 75 HIS A C 1
ATOM 615 O O . HIS A 1 75 ? -19.990 -0.527 14.033 1.00 90.50 75 HIS A O 1
ATOM 621 N N . ARG A 1 76 ? -19.111 0.997 15.423 1.00 91.00 76 ARG A N 1
ATOM 622 C CA . ARG A 1 76 ? -20.185 1.993 15.283 1.00 91.00 76 ARG A CA 1
ATOM 623 C C . ARG A 1 76 ? -20.089 2.819 13.990 1.00 91.00 76 ARG A C 1
ATOM 625 O O . ARG A 1 76 ? -20.925 3.696 13.794 1.00 91.00 76 ARG A O 1
ATOM 632 N N . LYS A 1 77 ? -19.094 2.568 13.127 1.00 89.56 77 LYS A N 1
ATOM 633 C CA . LYS A 1 77 ? -18.804 3.340 11.902 1.00 89.56 77 LYS A CA 1
ATOM 634 C C . LYS A 1 77 ? -18.607 4.845 12.143 1.00 89.56 77 LYS A C 1
ATOM 636 O O . LYS A 1 77 ? -18.895 5.667 11.279 1.00 89.56 77 LYS A O 1
ATOM 641 N N . LEU A 1 78 ? -18.136 5.220 13.334 1.00 91.00 78 LEU A N 1
ATOM 642 C CA . LEU A 1 78 ? -17.745 6.605 13.630 1.00 91.00 78 LEU A CA 1
ATOM 643 C C . LEU A 1 78 ? -16.403 6.944 12.973 1.00 91.00 78 LEU A C 1
ATOM 645 O O . LEU A 1 78 ? -16.147 8.094 12.616 1.00 91.00 78 LEU A O 1
ATOM 649 N N . ILE A 1 79 ? -15.567 5.920 12.817 1.00 92.69 79 ILE A N 1
ATOM 650 C CA . ILE A 1 79 ? -14.334 5.926 12.040 1.00 92.69 79 ILE A CA 1
ATOM 651 C C . ILE A 1 79 ? -14.430 4.850 10.963 1.00 92.69 79 ILE A C 1
ATOM 653 O O . ILE A 1 79 ? -15.030 3.796 11.188 1.00 92.69 79 ILE A O 1
ATOM 657 N N . ASN A 1 80 ? -13.819 5.113 9.811 1.00 91.88 80 ASN A N 1
ATOM 658 C CA . ASN A 1 80 ? -13.960 4.258 8.629 1.00 91.88 80 ASN A CA 1
ATOM 659 C C . ASN A 1 80 ? -12.661 3.511 8.322 1.00 91.88 80 ASN A C 1
ATOM 661 O O . ASN A 1 80 ? -12.680 2.474 7.664 1.00 91.88 80 ASN A O 1
ATOM 665 N N . ILE A 1 81 ? -11.532 4.017 8.825 1.00 94.75 81 ILE A N 1
ATOM 666 C CA . ILE A 1 81 ? -10.206 3.451 8.599 1.00 94.75 81 ILE A CA 1
ATOM 667 C C . ILE A 1 81 ? -9.609 3.011 9.935 1.00 94.75 81 ILE A C 1
ATOM 669 O O . ILE A 1 81 ? -9.533 3.789 10.885 1.00 94.75 81 ILE A O 1
ATOM 673 N N . LEU A 1 82 ? -9.139 1.771 10.002 1.00 95.12 82 LEU A N 1
ATOM 674 C CA . LEU A 1 82 ? -8.398 1.264 11.151 1.00 95.12 82 LEU A CA 1
ATOM 675 C C . LEU A 1 82 ? -7.005 0.818 10.697 1.00 95.12 82 LEU A C 1
ATOM 677 O O . LEU A 1 82 ? -6.871 -0.003 9.793 1.00 95.12 82 LEU A O 1
ATOM 681 N N . ILE A 1 83 ? -5.958 1.366 11.310 1.00 96.50 83 ILE A N 1
ATOM 682 C CA . ILE A 1 83 ? -4.561 1.059 10.981 1.00 96.50 83 ILE A CA 1
ATOM 683 C C . ILE A 1 83 ? -4.003 0.145 12.063 1.00 96.50 83 ILE A C 1
ATOM 685 O O . ILE A 1 83 ? -3.964 0.519 13.236 1.00 96.50 83 ILE A O 1
ATOM 689 N N . VAL A 1 84 ? -3.573 -1.059 11.692 1.00 95.25 84 VAL A N 1
ATOM 690 C CA . VAL A 1 84 ? -3.247 -2.111 12.660 1.00 95.25 84 VAL A CA 1
ATOM 691 C C . VAL A 1 84 ? -1.936 -2.822 12.357 1.00 95.25 84 VAL A C 1
ATOM 693 O O . VAL A 1 84 ? -1.482 -2.903 11.216 1.00 95.25 84 VAL A O 1
ATOM 696 N N . THR A 1 85 ? -1.347 -3.404 13.401 1.00 94.88 85 THR A N 1
ATOM 697 C CA . THR A 1 85 ? -0.289 -4.420 13.268 1.00 94.88 85 THR A CA 1
ATOM 698 C C . THR A 1 85 ? -0.869 -5.832 13.370 1.00 94.88 85 THR A C 1
ATOM 700 O O . THR A 1 85 ? -1.894 -6.041 14.020 1.00 94.88 85 THR A O 1
ATOM 703 N N . ASP A 1 86 ? -0.186 -6.828 12.795 1.00 90.38 86 ASP A N 1
ATOM 704 C CA . ASP A 1 86 ? -0.625 -8.236 12.848 1.00 90.38 86 ASP A CA 1
ATOM 705 C C . ASP A 1 86 ? -0.837 -8.755 14.272 1.00 90.38 86 ASP A C 1
ATOM 707 O O . ASP A 1 86 ? -1.732 -9.560 14.519 1.00 90.38 86 ASP A O 1
ATOM 711 N N . LEU A 1 87 ? 0.009 -8.320 15.209 1.00 86.81 87 LEU A N 1
ATOM 712 C CA . LEU A 1 87 ? -0.073 -8.744 16.602 1.00 86.81 87 LEU A CA 1
ATOM 713 C C . LEU A 1 87 ? -1.305 -8.153 17.290 1.00 86.81 87 LEU A C 1
ATOM 715 O O . LEU A 1 87 ? -1.945 -8.833 18.083 1.00 86.81 87 LEU A O 1
ATOM 719 N N . ALA A 1 88 ? -1.643 -6.905 16.971 1.00 85.88 88 ALA A N 1
ATOM 720 C CA . ALA A 1 88 ? -2.759 -6.202 17.586 1.00 85.88 88 ALA A CA 1
ATOM 721 C C . ALA A 1 88 ? -4.121 -6.616 17.017 1.00 85.88 88 ALA A C 1
ATOM 723 O O . ALA A 1 88 ? -5.118 -6.537 17.721 1.00 85.88 88 ALA A O 1
ATOM 724 N N . ALA A 1 89 ? -4.157 -7.086 15.769 1.00 83.81 89 ALA A N 1
ATOM 725 C CA . ALA A 1 89 ? -5.367 -7.619 15.146 1.00 83.81 89 ALA A CA 1
ATOM 726 C C . ALA A 1 89 ? -5.757 -9.022 15.660 1.00 83.81 89 ALA A C 1
ATOM 728 O O . ALA A 1 89 ? -6.824 -9.530 15.319 1.00 83.81 89 ALA A O 1
ATOM 729 N N . ARG A 1 90 ? -4.901 -9.682 16.453 1.00 83.00 90 ARG A N 1
ATOM 730 C CA . ARG A 1 90 ? -5.210 -10.978 17.077 1.00 83.00 90 ARG A CA 1
ATOM 731 C C . ARG A 1 90 ? -5.903 -10.770 18.416 1.00 83.00 90 ARG A C 1
ATOM 733 O O . ARG A 1 90 ? -5.472 -9.943 19.211 1.00 83.00 90 ARG A O 1
ATOM 740 N N . GLY A 1 91 ? -6.937 -11.565 18.678 1.00 73.06 91 GLY A N 1
ATOM 741 C CA . GLY A 1 91 ? -7.690 -11.490 19.935 1.00 73.06 91 GLY A CA 1
ATOM 742 C C . GLY A 1 91 ? -8.560 -10.238 20.065 1.00 73.06 91 GLY A C 1
ATOM 743 O O . GLY A 1 91 ? -9.023 -9.933 21.157 1.00 73.06 91 GLY A O 1
ATOM 744 N N . VAL A 1 92 ? -8.771 -9.514 18.964 1.00 77.31 92 VAL A N 1
ATOM 745 C CA . VAL A 1 92 ? -9.700 -8.389 18.878 1.00 77.31 92 VAL A CA 1
ATOM 746 C C . VAL A 1 92 ? -10.784 -8.766 17.883 1.00 77.31 92 VAL A C 1
ATOM 748 O O . VAL A 1 92 ? -10.481 -9.227 16.779 1.00 77.31 92 VAL A O 1
ATOM 751 N N . ASP A 1 93 ? -12.037 -8.587 18.287 1.00 81.12 93 ASP A N 1
ATOM 752 C CA . ASP A 1 93 ? -13.185 -8.816 17.420 1.00 81.12 93 ASP A CA 1
ATOM 753 C C . ASP A 1 93 ? -13.345 -7.631 16.460 1.00 81.12 93 ASP A C 1
ATOM 755 O O . ASP A 1 93 ?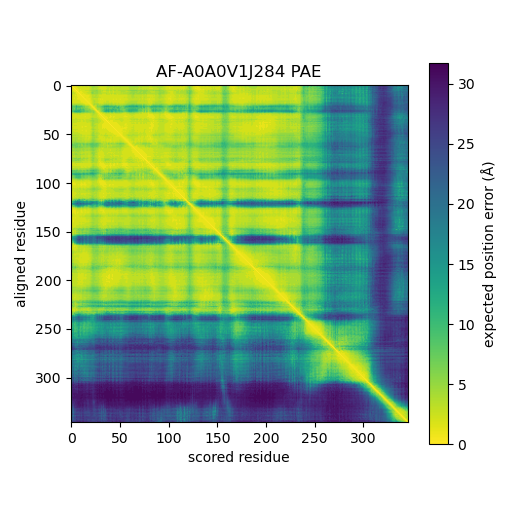 -13.850 -6.566 16.818 1.00 81.12 93 ASP A O 1
ATOM 759 N N . ILE A 1 94 ? -12.795 -7.783 15.255 1.00 83.12 94 ILE A N 1
ATOM 760 C CA . ILE A 1 94 ? -12.894 -6.792 14.182 1.00 83.12 94 ILE A CA 1
ATOM 761 C C . ILE A 1 94 ? -14.048 -7.229 13.271 1.00 83.12 94 ILE A C 1
ATOM 763 O O . ILE A 1 94 ? -14.008 -8.362 12.775 1.00 83.12 94 ILE A O 1
ATOM 767 N N . PRO A 1 95 ? -15.042 -6.355 13.013 1.00 81.38 95 PRO A N 1
ATOM 768 C CA . PRO A 1 95 ? -16.180 -6.695 12.169 1.00 81.38 95 PRO A CA 1
ATOM 769 C C . PRO A 1 95 ? -15.741 -7.007 10.734 1.00 81.38 95 PRO A C 1
ATOM 771 O O . PRO A 1 95 ? -14.653 -6.630 10.300 1.00 81.38 95 PRO A O 1
ATOM 774 N N . LEU A 1 96 ? -16.623 -7.664 9.978 1.00 83.38 96 LEU A N 1
ATOM 775 C CA . LEU A 1 96 ? -16.418 -7.920 8.550 1.00 83.38 96 LEU A CA 1
ATOM 776 C C . LEU A 1 96 ? -16.204 -6.611 7.782 1.00 83.38 96 LEU A C 1
ATOM 778 O O . LEU A 1 96 ? -16.975 -5.660 7.936 1.00 83.38 96 LEU A O 1
ATOM 782 N N . LEU A 1 97 ? -15.174 -6.605 6.942 1.00 88.00 97 LEU A N 1
ATOM 783 C CA . LEU A 1 97 ? -14.676 -5.423 6.248 1.00 88.00 97 LEU A CA 1
ATOM 784 C C . LEU A 1 97 ? -15.056 -5.432 4.772 1.00 88.00 97 LEU A C 1
ATOM 786 O O . LEU A 1 97 ? -15.145 -6.493 4.143 1.00 88.00 97 LEU A O 1
ATOM 790 N N . ASP A 1 98 ? -15.192 -4.235 4.212 1.00 88.50 98 ASP A N 1
ATOM 791 C CA . ASP A 1 98 ? -15.370 -4.047 2.774 1.00 88.50 98 ASP A CA 1
ATOM 792 C C . ASP A 1 98 ? -14.006 -4.071 2.074 1.00 88.50 98 ASP A C 1
ATOM 794 O O . ASP A 1 98 ? -13.839 -4.741 1.053 1.00 88.50 98 ASP A O 1
ATOM 798 N N . ASN A 1 99 ? -13.011 -3.408 2.678 1.00 89.94 99 ASN A N 1
ATOM 799 C CA . ASN A 1 99 ? -11.679 -3.243 2.110 1.00 89.94 99 ASN A CA 1
ATOM 800 C C . ASN A 1 99 ? -10.578 -3.640 3.104 1.00 89.94 99 ASN A C 1
ATOM 802 O O . ASN A 1 99 ? -10.574 -3.243 4.272 1.00 89.94 99 ASN A O 1
ATOM 806 N N . VAL A 1 100 ? -9.585 -4.383 2.623 1.00 92.75 100 VAL A N 1
ATOM 807 C CA . VAL A 1 100 ? -8.345 -4.675 3.352 1.00 92.75 100 VAL A CA 1
ATOM 808 C C . VAL A 1 100 ? -7.162 -4.196 2.524 1.00 92.75 100 VAL A C 1
ATOM 810 O O . VAL A 1 100 ? -6.982 -4.614 1.383 1.00 92.75 100 VAL A O 1
ATOM 813 N N . ILE A 1 101 ? -6.323 -3.348 3.112 1.00 94.81 101 ILE A N 1
ATOM 814 C CA . ILE A 1 101 ? -5.120 -2.813 2.477 1.00 94.81 101 ILE A CA 1
ATOM 815 C C . ILE A 1 101 ? -3.892 -3.342 3.214 1.00 94.81 101 ILE A C 1
ATOM 817 O O . ILE A 1 101 ? -3.675 -3.087 4.397 1.00 94.81 101 ILE A O 1
ATOM 821 N N . ASN A 1 102 ? -3.042 -4.070 2.503 1.00 96.25 102 ASN A N 1
ATOM 822 C CA . ASN A 1 102 ? -1.731 -4.470 2.989 1.00 96.25 102 ASN A CA 1
ATOM 823 C C . ASN A 1 102 ? -0.707 -3.415 2.574 1.00 96.25 102 ASN A C 1
ATOM 825 O O . ASN A 1 102 ? -0.152 -3.499 1.479 1.00 96.25 102 ASN A O 1
ATOM 829 N N . PHE A 1 103 ? -0.448 -2.444 3.453 1.00 96.88 103 PHE A N 1
ATOM 830 C CA . PHE A 1 103 ? 0.571 -1.421 3.206 1.00 96.88 103 PHE A CA 1
ATOM 831 C C . PHE A 1 103 ? 1.978 -2.040 3.198 1.00 96.88 103 PHE A C 1
ATOM 833 O O . PHE A 1 103 ? 2.793 -1.789 2.309 1.00 96.88 103 PHE A O 1
ATOM 840 N N . HIS A 1 104 ? 2.243 -2.912 4.173 1.00 95.81 104 HIS A N 1
ATOM 841 C CA . HIS A 1 104 ? 3.423 -3.774 4.200 1.00 95.81 104 HIS A CA 1
ATOM 842 C C . HIS A 1 104 ? 3.010 -5.219 3.947 1.00 95.81 104 HIS A C 1
ATOM 844 O O . HIS A 1 104 ? 2.122 -5.746 4.634 1.00 95.81 104 HIS A O 1
ATOM 850 N N . PHE A 1 105 ? 3.655 -5.872 2.984 1.00 95.88 105 PHE A N 1
ATOM 851 C CA . PHE A 1 105 ? 3.301 -7.235 2.617 1.00 95.88 105 PHE A CA 1
ATOM 852 C C . PHE A 1 105 ? 3.758 -8.225 3.709 1.00 95.88 105 PHE A C 1
ATOM 854 O O . PHE A 1 105 ? 4.861 -8.092 4.252 1.00 95.88 105 PHE A O 1
ATOM 861 N N . PRO A 1 106 ? 2.920 -9.204 4.101 1.00 94.50 106 PRO A N 1
ATOM 862 C CA . PRO A 1 106 ? 3.270 -10.140 5.164 1.00 94.50 106 PRO A CA 1
ATOM 863 C C . PRO A 1 106 ? 4.357 -11.124 4.717 1.00 94.50 106 PRO A C 1
ATOM 865 O O . PRO A 1 106 ? 4.330 -11.646 3.608 1.00 94.50 106 PRO A O 1
ATOM 868 N N . ALA A 1 107 ? 5.270 -11.464 5.630 1.00 92.88 107 ALA A N 1
ATOM 869 C CA . ALA A 1 107 ? 6.365 -12.397 5.343 1.00 92.88 107 ALA A CA 1
ATOM 870 C C . ALA A 1 107 ? 5.928 -13.873 5.238 1.00 92.88 107 ALA A C 1
ATOM 872 O O . ALA A 1 107 ? 6.687 -14.710 4.762 1.00 92.88 107 ALA A O 1
ATOM 873 N N . LYS A 1 108 ? 4.729 -14.228 5.725 1.00 93.12 108 LYS A N 1
ATOM 874 C CA . LYS A 1 108 ? 4.207 -15.605 5.685 1.00 93.12 108 LYS A CA 1
ATOM 875 C C . LYS A 1 108 ? 2.861 -15.656 4.954 1.00 93.12 108 LYS A C 1
ATOM 877 O O . LYS A 1 108 ? 1.965 -14.903 5.345 1.00 93.12 108 LYS A O 1
ATOM 882 N N . PRO A 1 109 ? 2.651 -16.607 4.025 1.00 93.69 109 PRO A N 1
ATOM 883 C CA . PRO A 1 109 ? 1.377 -16.771 3.318 1.00 93.69 109 PRO A CA 1
ATOM 884 C C . PRO A 1 109 ? 0.166 -16.943 4.244 1.00 93.69 109 PRO A C 1
ATOM 886 O O . PRO A 1 109 ? -0.871 -16.322 4.042 1.00 93.69 109 PRO A O 1
ATOM 889 N N . LYS A 1 110 ? 0.310 -17.700 5.340 1.00 92.19 110 LYS A N 1
ATOM 890 C CA . LYS A 1 110 ? -0.772 -17.884 6.324 1.00 92.19 110 LYS A CA 1
ATOM 891 C C . LYS A 1 110 ? -1.238 -16.564 6.953 1.00 92.19 110 LYS A C 1
ATOM 893 O O . LYS A 1 110 ? -2.428 -16.383 7.188 1.00 92.19 110 LYS A O 1
ATOM 898 N N . LEU A 1 111 ? -0.314 -15.628 7.202 1.00 92.12 111 LEU A N 1
ATOM 899 C CA . LEU A 1 111 ? -0.677 -14.302 7.714 1.00 92.12 111 LEU A CA 1
ATOM 900 C C . LEU A 1 111 ? -1.476 -13.521 6.676 1.00 92.12 111 LEU A C 1
ATOM 902 O O . LEU A 1 111 ? -2.468 -12.903 7.041 1.00 92.12 111 LEU A O 1
ATOM 906 N N . PHE A 1 112 ? -1.090 -13.589 5.399 1.00 93.00 112 PHE A N 1
ATOM 907 C CA . PHE A 1 112 ? -1.855 -12.968 4.320 1.00 93.00 112 PHE A CA 1
ATOM 908 C C . PHE A 1 112 ? -3.302 -13.455 4.311 1.00 93.00 112 PHE A C 1
ATOM 910 O O . PHE A 1 112 ? -4.211 -12.631 4.353 1.00 93.00 112 PHE A O 1
ATOM 917 N N . VAL A 1 113 ? -3.511 -14.776 4.342 1.00 91.19 113 VAL A N 1
ATOM 918 C CA . VAL A 1 113 ? -4.853 -15.380 4.366 1.00 91.19 113 VAL A CA 1
ATOM 919 C C . VAL A 1 113 ? -5.657 -14.890 5.572 1.00 91.19 113 VAL A C 1
ATOM 921 O O . VAL A 1 113 ? -6.810 -14.511 5.415 1.00 91.19 113 VAL A O 1
ATOM 924 N N . HIS A 1 114 ? -5.049 -14.800 6.759 1.00 89.38 114 HIS A N 1
ATOM 925 C CA . HIS A 1 114 ? -5.731 -14.258 7.940 1.00 89.38 114 HIS A CA 1
ATOM 926 C C . HIS A 1 114 ? -6.109 -12.775 7.799 1.00 89.38 114 HIS A C 1
ATOM 928 O O . HIS A 1 114 ? -7.137 -12.364 8.330 1.00 89.38 114 HIS A O 1
ATOM 934 N N . ARG A 1 115 ? -5.286 -11.966 7.117 1.00 91.19 115 ARG A N 1
ATOM 935 C CA . ARG A 1 115 ? -5.582 -10.547 6.867 1.00 91.19 115 ARG A CA 1
ATOM 936 C C . ARG A 1 115 ? -6.745 -10.396 5.894 1.00 91.19 115 ARG A C 1
ATOM 938 O O . ARG A 1 115 ? -7.711 -9.707 6.204 1.00 91.19 115 ARG A O 1
ATOM 945 N N . VAL A 1 116 ? -6.666 -11.054 4.736 1.00 88.81 116 VAL A N 1
ATOM 946 C CA . VAL A 1 116 ? -7.701 -10.946 3.695 1.00 88.81 116 VAL A CA 1
ATOM 947 C C . VAL A 1 116 ? -8.979 -11.693 4.060 1.00 88.81 116 VAL A C 1
ATOM 949 O O . VAL A 1 116 ? -10.038 -11.291 3.609 1.00 88.81 116 VAL A O 1
ATOM 952 N N . GLY A 1 117 ? -8.913 -12.698 4.937 1.00 85.69 117 GLY A N 1
ATOM 953 C CA . GLY A 1 117 ? -10.088 -13.386 5.478 1.00 85.69 117 GLY A CA 1
ATOM 954 C C . GLY A 1 117 ? -10.971 -12.512 6.377 1.00 85.69 117 GLY A C 1
ATOM 955 O O . GLY A 1 117 ? -12.050 -12.943 6.766 1.00 85.69 117 GLY A O 1
ATOM 956 N N . ARG A 1 118 ? -10.532 -11.290 6.717 1.00 80.19 118 ARG A N 1
ATOM 957 C CA . ARG A 1 118 ? -11.373 -10.263 7.360 1.00 80.19 118 ARG A CA 1
ATOM 958 C C . ARG A 1 118 ? -12.206 -9.466 6.353 1.00 80.19 118 ARG A C 1
ATOM 960 O O . ARG A 1 118 ? -13.179 -8.827 6.751 1.00 80.19 118 ARG A O 1
ATOM 967 N N . ALA A 1 119 ? -11.820 -9.495 5.079 1.00 77.81 119 ALA A N 1
ATOM 968 C CA . ALA A 1 119 ? -12.618 -8.978 3.979 1.00 77.81 119 ALA A CA 1
ATOM 969 C C . ALA A 1 119 ? -13.539 -10.079 3.439 1.00 77.81 119 ALA A C 1
ATOM 971 O O . ALA A 1 119 ? -13.183 -11.255 3.460 1.00 77.81 119 ALA A O 1
ATOM 972 N N . ALA A 1 120 ? -14.674 -9.652 2.885 1.00 66.50 120 ALA A N 1
ATOM 973 C CA . ALA A 1 120 ? -15.767 -10.458 2.330 1.00 66.50 120 ALA A CA 1
ATOM 974 C C . ALA A 1 120 ? -16.851 -10.858 3.345 1.00 66.50 120 ALA A C 1
ATOM 976 O O . ALA A 1 120 ? -16.623 -11.557 4.328 1.00 66.50 120 ALA A O 1
ATOM 977 N N . ARG A 1 121 ? -18.081 -10.426 3.048 1.00 63.34 121 ARG A N 1
ATOM 978 C CA . ARG A 1 121 ? -19.316 -10.883 3.698 1.00 63.34 121 ARG A CA 1
ATOM 979 C C . ARG A 1 121 ? -19.875 -12.076 2.931 1.00 63.34 121 ARG A C 1
ATOM 981 O O . ARG A 1 121 ? -19.712 -12.157 1.714 1.00 63.34 121 ARG A O 1
ATOM 988 N N . ALA A 1 122 ? -20.645 -12.926 3.607 1.00 51.09 122 ALA A N 1
ATOM 989 C CA . ALA A 1 122 ? -21.551 -13.848 2.929 1.00 51.09 122 ALA A CA 1
ATOM 990 C C . ALA A 1 122 ? -22.458 -13.051 1.964 1.00 51.09 122 ALA A C 1
ATOM 992 O O . ALA A 1 122 ? -23.301 -12.269 2.401 1.00 51.09 122 ALA A O 1
ATOM 993 N N . GLY A 1 123 ? -22.213 -13.181 0.656 1.00 58.56 123 GLY A N 1
ATOM 994 C CA . GLY A 1 123 ? -22.981 -12.523 -0.407 1.00 58.56 123 GLY A CA 1
ATOM 995 C C . GLY A 1 123 ? -22.487 -11.152 -0.902 1.00 58.56 123 GLY A C 1
ATOM 996 O O . GLY A 1 123 ? -23.111 -10.617 -1.814 1.00 58.56 123 GLY A O 1
ATOM 997 N N . ARG A 1 124 ? -21.390 -10.566 -0.382 1.00 66.31 124 ARG A N 1
ATOM 998 C CA . ARG A 1 124 ? -20.793 -9.330 -0.954 1.00 66.31 124 ARG A CA 1
ATOM 999 C C . ARG A 1 124 ? -19.302 -9.489 -1.256 1.00 66.31 124 ARG A C 1
ATOM 1001 O O . ARG A 1 124 ? -18.553 -10.005 -0.427 1.00 66.31 124 ARG A O 1
ATOM 1008 N N . ARG A 1 125 ? -18.875 -8.987 -2.423 1.00 71.62 125 ARG A N 1
ATOM 1009 C CA . ARG A 1 125 ? -17.461 -8.915 -2.833 1.00 71.62 125 ARG A CA 1
ATOM 1010 C C . ARG A 1 125 ? -16.727 -7.928 -1.912 1.00 71.62 125 ARG A C 1
ATOM 1012 O O . ARG A 1 125 ? -17.142 -6.781 -1.806 1.00 71.62 125 ARG A O 1
ATOM 1019 N N . GLY A 1 126 ? -15.679 -8.389 -1.232 1.00 78.56 126 GLY A N 1
ATOM 1020 C CA . GLY A 1 126 ? -14.734 -7.533 -0.507 1.00 78.56 126 GLY A CA 1
ATOM 1021 C C . GLY A 1 126 ? -13.447 -7.358 -1.312 1.00 78.56 126 GLY A C 1
ATOM 1022 O O . GLY A 1 126 ? -13.040 -8.280 -2.026 1.00 78.56 126 GLY A O 1
ATOM 1023 N N . HIS A 1 127 ? -12.798 -6.201 -1.195 1.00 84.56 127 HIS A N 1
ATOM 1024 C CA . HIS A 1 127 ? -11.561 -5.908 -1.917 1.00 84.56 127 HIS A CA 1
ATOM 1025 C C . HIS A 1 127 ? -10.346 -6.054 -1.003 1.00 84.56 127 HIS A C 1
ATOM 1027 O O . HIS A 1 127 ? -10.312 -5.562 0.122 1.00 84.56 127 HIS A O 1
ATOM 1033 N N . ALA A 1 128 ? -9.313 -6.721 -1.510 1.00 89.69 128 ALA A N 1
ATOM 1034 C CA . ALA A 1 128 ? -8.023 -6.811 -0.845 1.00 89.69 128 ALA A CA 1
ATOM 1035 C C . ALA A 1 128 ? -6.949 -6.245 -1.768 1.00 89.69 128 ALA A C 1
ATOM 1037 O O . ALA A 1 128 ? -6.692 -6.811 -2.834 1.00 89.69 128 ALA A O 1
ATOM 1038 N N . ILE A 1 129 ? -6.339 -5.140 -1.347 1.00 91.62 129 ILE A N 1
ATOM 1039 C CA . ILE A 1 129 ? -5.289 -4.429 -2.072 1.00 91.62 129 ILE A CA 1
ATOM 1040 C C . ILE A 1 129 ? -3.971 -4.651 -1.337 1.00 91.62 129 ILE A C 1
ATOM 1042 O O . ILE A 1 129 ? -3.896 -4.532 -0.114 1.00 91.62 129 ILE A O 1
ATOM 1046 N N . SER A 1 130 ? -2.912 -4.972 -2.066 1.00 94.44 130 SER A N 1
ATOM 1047 C CA . SER A 1 130 ? -1.589 -5.193 -1.492 1.00 94.44 130 SER A CA 1
ATOM 1048 C C . SER A 1 130 ? -0.536 -4.394 -2.222 1.00 94.44 130 SER A C 1
ATOM 1050 O O . SER A 1 130 ? -0.381 -4.548 -3.430 1.00 94.44 130 SER A O 1
ATOM 1052 N N . PHE A 1 131 ? 0.230 -3.600 -1.479 1.00 95.75 131 PHE A N 1
ATOM 1053 C CA . PHE A 1 131 ? 1.391 -2.905 -2.019 1.00 95.75 131 PHE A CA 1
ATOM 1054 C C . PHE A 1 131 ? 2.603 -3.821 -1.949 1.00 95.75 131 PHE A C 1
ATOM 1056 O O . PHE A 1 131 ? 2.903 -4.385 -0.896 1.00 95.75 131 PHE A O 1
ATOM 1063 N N . ILE A 1 132 ? 3.280 -3.970 -3.082 1.00 95.31 132 ILE A N 1
ATOM 1064 C CA . ILE A 1 132 ? 4.410 -4.872 -3.255 1.00 95.31 132 ILE A CA 1
ATOM 1065 C C . ILE A 1 132 ? 5.611 -4.051 -3.694 1.00 95.31 132 ILE A C 1
ATOM 1067 O O . ILE A 1 132 ? 5.642 -3.526 -4.807 1.00 95.31 132 ILE A O 1
ATOM 1071 N N . SER A 1 133 ? 6.612 -3.966 -2.827 1.00 93.62 133 SER A N 1
ATOM 1072 C CA . SER A 1 133 ? 7.931 -3.465 -3.203 1.00 93.62 133 SER A CA 1
ATOM 1073 C C . SER A 1 133 ? 8.840 -4.568 -3.739 1.00 93.62 133 SER A C 1
ATOM 1075 O O . SER A 1 133 ? 8.555 -5.762 -3.632 1.00 93.62 133 SER A O 1
ATOM 1077 N N . THR A 1 134 ? 9.962 -4.166 -4.331 1.00 92.25 134 THR A N 1
ATOM 1078 C CA . THR A 1 134 ? 10.963 -5.077 -4.911 1.00 92.25 134 THR A CA 1
ATOM 1079 C C . THR A 1 134 ? 11.466 -6.120 -3.913 1.00 92.25 134 THR A C 1
ATOM 1081 O O . THR A 1 134 ? 11.652 -7.280 -4.270 1.00 92.25 134 THR A O 1
ATOM 1084 N N . ASP A 1 135 ? 11.643 -5.736 -2.648 1.00 91.38 135 ASP A N 1
ATOM 1085 C CA . ASP A 1 135 ? 12.063 -6.620 -1.559 1.00 91.38 135 ASP A CA 1
ATOM 1086 C C . ASP A 1 135 ? 10.939 -7.537 -1.049 1.00 91.38 135 ASP A C 1
ATOM 1088 O O . ASP A 1 135 ? 11.212 -8.555 -0.410 1.00 91.38 135 ASP A O 1
ATOM 1092 N N . GLU A 1 136 ? 9.683 -7.189 -1.328 1.00 94.62 136 GLU A N 1
ATOM 1093 C CA . GLU A 1 136 ? 8.496 -7.936 -0.911 1.00 94.62 136 GLU A CA 1
ATOM 1094 C C . GLU A 1 136 ? 8.012 -8.930 -1.979 1.00 94.62 136 GLU A C 1
ATOM 1096 O O . GLU A 1 136 ? 7.309 -9.891 -1.664 1.00 94.62 136 GLU A O 1
ATOM 1101 N N . TYR A 1 137 ? 8.423 -8.747 -3.235 1.00 94.50 137 TYR A N 1
ATOM 1102 C CA . TYR A 1 137 ? 7.961 -9.549 -4.368 1.00 94.50 137 TYR A CA 1
ATOM 1103 C C . TYR A 1 137 ? 8.244 -11.055 -4.213 1.00 94.50 137 TYR A C 1
ATOM 1105 O O . TYR A 1 137 ? 7.412 -11.888 -4.560 1.00 94.50 137 TYR A O 1
ATOM 1113 N N . ALA A 1 138 ? 9.368 -11.435 -3.598 1.00 94.81 138 ALA A N 1
ATOM 1114 C CA . ALA A 1 138 ? 9.660 -12.846 -3.328 1.00 94.81 138 ALA A CA 1
ATOM 1115 C C . ALA A 1 138 ? 8.639 -13.499 -2.370 1.00 94.81 138 ALA A C 1
ATOM 1117 O O . ALA A 1 138 ? 8.345 -14.683 -2.505 1.00 94.81 138 ALA A O 1
ATOM 1118 N N . TYR A 1 139 ? 8.069 -12.741 -1.429 1.00 95.69 139 TYR A N 1
ATOM 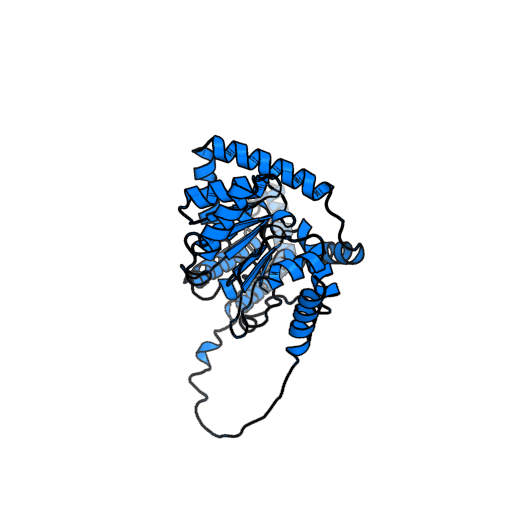1119 C CA . TYR A 1 139 ? 7.022 -13.248 -0.534 1.00 95.69 139 TYR A CA 1
ATOM 1120 C C . TYR A 1 139 ? 5.678 -13.387 -1.250 1.00 95.69 139 TYR A C 1
ATOM 1122 O O . TYR A 1 139 ? 4.883 -14.257 -0.899 1.00 95.69 139 TYR A O 1
ATOM 1130 N N . LEU A 1 140 ? 5.420 -12.549 -2.261 1.00 94.88 140 LEU A N 1
ATOM 1131 C CA . LEU A 1 140 ? 4.253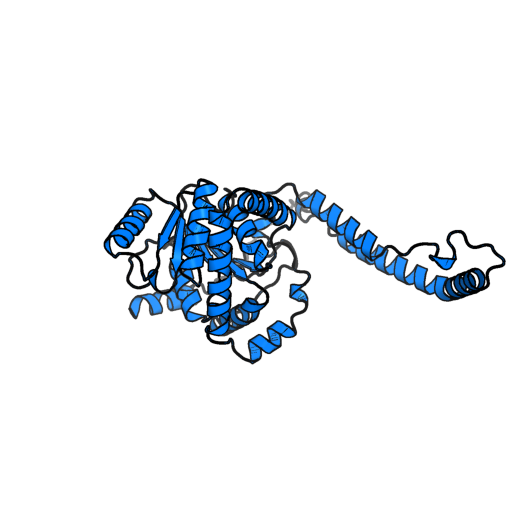 -12.699 -3.125 1.00 94.88 140 LEU A CA 1
ATOM 1132 C C . LEU A 1 140 ? 4.319 -14.032 -3.877 1.00 94.88 140 LEU A C 1
ATOM 1134 O O . LEU A 1 140 ? 3.346 -14.775 -3.884 1.00 94.88 140 LEU A O 1
ATOM 1138 N N . LEU A 1 141 ? 5.475 -14.380 -4.443 1.00 94.06 141 LEU A N 1
ATOM 1139 C CA . LEU A 1 141 ? 5.657 -15.672 -5.112 1.00 94.06 141 LEU A CA 1
ATOM 1140 C C . LEU A 1 141 ? 5.439 -16.857 -4.159 1.00 94.06 141 LEU A C 1
ATOM 1142 O O . LEU A 1 141 ? 4.752 -17.809 -4.525 1.00 94.06 141 LEU A O 1
ATOM 1146 N N . ASP A 1 142 ? 5.936 -16.771 -2.921 1.00 94.62 142 ASP A N 1
ATOM 1147 C CA . ASP A 1 142 ? 5.667 -17.783 -1.888 1.00 94.62 142 ASP A CA 1
ATOM 1148 C C . ASP A 1 142 ? 4.173 -17.904 -1.560 1.00 94.62 142 ASP A C 1
ATOM 1150 O O . ASP A 1 142 ? 3.682 -19.006 -1.314 1.00 94.62 142 ASP A O 1
ATOM 1154 N N . LEU A 1 143 ? 3.437 -16.787 -1.555 1.00 94.31 143 LEU A N 1
ATOM 1155 C CA . LEU A 1 143 ? 1.988 -16.800 -1.367 1.00 94.31 143 LEU A CA 1
ATOM 1156 C C . LEU A 1 143 ? 1.295 -17.555 -2.502 1.00 94.31 143 LEU A C 1
ATOM 1158 O O . LEU A 1 143 ? 0.476 -18.423 -2.226 1.00 94.31 143 LEU A O 1
ATOM 1162 N N . TYR A 1 144 ? 1.619 -17.254 -3.757 1.00 92.56 144 TYR A N 1
ATOM 1163 C CA . TYR A 1 144 ? 0.990 -17.911 -4.906 1.00 92.56 144 TYR A CA 1
ATOM 1164 C C . TYR A 1 144 ? 1.329 -19.403 -4.978 1.00 92.56 144 TYR A C 1
ATOM 1166 O O . TYR A 1 144 ? 0.442 -20.221 -5.231 1.00 92.56 144 TYR A O 1
ATOM 1174 N N . LEU A 1 145 ? 2.563 -19.772 -4.622 1.00 92.31 145 LEU A N 1
ATOM 1175 C CA . LEU A 1 145 ? 2.958 -21.168 -4.446 1.00 92.31 145 LEU A CA 1
ATOM 1176 C C . LEU A 1 145 ? 2.138 -21.857 -3.343 1.00 92.31 145 LEU A C 1
ATOM 1178 O O . LEU A 1 145 ? 1.652 -22.966 -3.543 1.00 92.31 145 LEU A O 1
ATOM 1182 N N . PHE A 1 146 ? 1.939 -21.193 -2.200 1.00 93.00 146 PHE A N 1
ATOM 1183 C CA . PHE A 1 146 ? 1.122 -21.706 -1.096 1.00 93.00 146 PHE A CA 1
ATOM 1184 C C . PHE A 1 146 ? -0.362 -21.848 -1.465 1.00 93.00 146 PHE A C 1
ATOM 1186 O O . PHE A 1 146 ? -1.010 -22.799 -1.038 1.00 93.00 146 PHE A O 1
ATOM 1193 N N . LEU A 1 147 ? -0.902 -20.919 -2.257 1.00 90.56 147 LEU A N 1
ATOM 1194 C CA . LEU A 1 147 ? -2.285 -20.960 -2.740 1.00 90.56 147 LEU A CA 1
ATOM 1195 C C . LEU A 1 147 ? -2.493 -21.972 -3.879 1.00 90.56 147 LEU A C 1
ATOM 1197 O O . LEU A 1 147 ? -3.639 -22.239 -4.236 1.00 90.56 147 LEU A O 1
ATOM 1201 N N . GLY A 1 148 ? -1.416 -22.504 -4.469 1.00 88.88 148 GLY A N 1
ATOM 1202 C CA . GLY A 1 148 ? -1.486 -23.366 -5.650 1.00 88.88 148 GLY A CA 1
ATOM 1203 C C . GLY A 1 148 ? -1.984 -22.635 -6.902 1.00 88.88 148 GLY A C 1
ATOM 1204 O O . GLY A 1 148 ? -2.601 -23.252 -7.768 1.00 88.88 148 GLY A O 1
ATOM 1205 N N . ARG A 1 149 ? -1.764 -21.317 -6.989 1.00 88.38 149 ARG A N 1
ATOM 1206 C CA . ARG A 1 149 ? -2.212 -20.455 -8.096 1.00 88.38 149 ARG A CA 1
ATOM 1207 C C . ARG A 1 149 ? -1.024 -19.802 -8.789 1.00 88.38 149 ARG A C 1
ATOM 1209 O O . ARG A 1 149 ? 0.041 -19.650 -8.199 1.00 88.38 149 ARG A O 1
ATOM 1216 N N . SER A 1 150 ? -1.216 -19.375 -10.033 1.00 85.75 150 SER A N 1
ATOM 1217 C CA . SER A 1 150 ? -0.207 -18.614 -10.773 1.00 85.75 150 SER A CA 1
ATOM 1218 C C . SER A 1 150 ? -0.511 -17.119 -10.716 1.00 85.75 150 SER A C 1
ATOM 1220 O O . SER A 1 150 ? -1.664 -16.721 -10.872 1.00 85.75 150 SER A O 1
ATOM 1222 N N . LEU A 1 151 ? 0.526 -16.303 -10.523 1.00 87.44 151 LEU A N 1
ATOM 1223 C CA . LEU A 1 151 ? 0.425 -14.848 -10.589 1.00 87.44 151 LEU A CA 1
ATOM 1224 C C . LEU A 1 151 ? 0.225 -14.407 -12.045 1.00 87.44 151 LEU A C 1
ATOM 1226 O O . LEU A 1 151 ? 1.019 -14.765 -12.920 1.00 87.44 151 LEU A O 1
ATOM 1230 N N . GLN A 1 152 ? -0.810 -13.607 -12.300 1.00 86.69 152 GLN A N 1
ATOM 1231 C CA . GLN A 1 152 ? -1.100 -13.077 -13.629 1.00 86.69 152 GLN A CA 1
ATOM 1232 C C . GLN A 1 152 ? -0.566 -11.657 -13.790 1.00 86.69 152 GLN A C 1
ATOM 1234 O O . GLN A 1 152 ? -0.461 -10.892 -12.832 1.00 86.69 152 GLN A O 1
ATOM 1239 N N . TYR A 1 153 ? -0.256 -11.299 -15.033 1.00 83.50 153 TYR A N 1
ATOM 1240 C CA . TYR A 1 153 ? 0.225 -9.975 -15.409 1.00 83.50 153 TYR A CA 1
ATOM 1241 C C . TYR A 1 153 ? -0.711 -9.376 -16.455 1.00 83.50 153 TYR A C 1
ATOM 1243 O O . TYR A 1 153 ? -1.200 -10.119 -17.315 1.00 83.50 153 TYR A O 1
ATOM 1251 N N . PRO A 1 154 ? -0.931 -8.055 -16.451 1.00 73.44 154 PRO A N 1
ATOM 1252 C CA . PRO A 1 154 ? -1.882 -7.433 -17.344 1.00 73.44 154 PRO A CA 1
ATOM 1253 C C . PRO A 1 154 ? -1.223 -7.424 -18.720 1.00 73.44 154 PRO A C 1
ATOM 1255 O O . PRO A 1 154 ? -0.136 -6.878 -18.885 1.00 73.44 154 PRO A O 1
ATOM 1258 N N . THR A 1 155 ? -1.828 -8.114 -19.684 1.00 64.88 155 THR A N 1
ATOM 1259 C CA . THR A 1 155 ? -1.324 -8.157 -21.070 1.00 64.88 155 THR A CA 1
ATOM 1260 C C . THR A 1 155 ? -2.232 -7.345 -22.002 1.00 64.88 155 THR A C 1
ATOM 1262 O O . THR A 1 155 ? -1.754 -6.805 -22.988 1.00 64.88 155 THR A O 1
ATOM 1265 N N . SER A 1 156 ? -3.516 -7.191 -21.653 1.00 55.78 156 SER A N 1
ATOM 1266 C CA . SER A 1 156 ? -4.495 -6.306 -22.301 1.00 55.78 156 SER A CA 1
ATOM 1267 C C . SER A 1 156 ? -5.674 -6.043 -21.339 1.00 55.78 156 SER A C 1
ATOM 1269 O O . SER A 1 156 ? -5.811 -6.735 -20.326 1.00 55.78 156 SER A O 1
ATOM 1271 N N . ALA A 1 157 ? -6.520 -5.048 -21.629 1.00 51.38 157 ALA A N 1
ATOM 1272 C CA . ALA A 1 157 ? -7.633 -4.571 -20.791 1.00 51.38 157 ALA A CA 1
ATOM 1273 C C . ALA A 1 157 ? -8.682 -5.647 -20.417 1.00 51.38 157 ALA A C 1
ATOM 1275 O O . ALA A 1 157 ? -9.443 -5.464 -19.468 1.00 51.38 157 ALA A O 1
ATOM 1276 N N . ALA A 1 158 ? -8.687 -6.797 -21.099 1.00 47.16 158 ALA A N 1
ATOM 1277 C CA . ALA A 1 158 ? -9.624 -7.906 -20.888 1.00 47.16 158 ALA A CA 1
ATOM 1278 C C . ALA A 1 158 ? -9.479 -8.652 -19.539 1.00 47.16 158 ALA A C 1
ATOM 1280 O O . ALA A 1 158 ? -10.268 -9.543 -19.238 1.00 47.16 158 ALA A O 1
ATOM 1281 N N . CYS A 1 159 ? -8.485 -8.321 -18.708 1.00 48.50 159 CYS A N 1
ATOM 1282 C CA . CYS A 1 159 ? -8.173 -9.055 -17.473 1.00 48.50 159 CYS A CA 1
ATOM 1283 C C . CYS A 1 159 ? -8.822 -8.484 -16.194 1.00 48.50 159 CYS A C 1
ATOM 1285 O O . CYS A 1 159 ? -8.451 -8.899 -15.096 1.00 48.50 159 CYS A O 1
ATOM 1287 N N . ALA A 1 160 ? -9.745 -7.522 -16.299 1.00 50.22 160 ALA A N 1
ATOM 1288 C CA . ALA A 1 160 ? -10.219 -6.730 -15.156 1.00 50.22 160 ALA A CA 1
ATOM 1289 C C . ALA A 1 160 ? -10.884 -7.540 -14.018 1.00 50.22 160 ALA A C 1
ATOM 1291 O O . ALA A 1 160 ? -10.811 -7.118 -12.866 1.00 50.22 160 ALA A O 1
ATOM 1292 N N . ASP A 1 161 ? -11.474 -8.706 -14.308 1.00 52.41 161 ASP A N 1
ATOM 1293 C CA . ASP A 1 161 ? -12.174 -9.536 -13.308 1.00 52.41 161 ASP A CA 1
ATOM 1294 C C . ASP A 1 161 ? -11.316 -10.671 -12.705 1.00 52.41 161 ASP A C 1
ATOM 1296 O O . ASP A 1 161 ? -11.748 -11.361 -11.775 1.00 52.41 161 ASP A O 1
ATOM 1300 N N . ALA A 1 162 ? -10.082 -10.873 -13.185 1.00 57.78 162 ALA A N 1
ATOM 1301 C CA . ALA A 1 162 ? -9.180 -11.884 -12.640 1.00 57.78 162 ALA A CA 1
ATOM 1302 C C . ALA A 1 162 ? -8.506 -11.351 -11.366 1.00 57.78 162 ALA A C 1
ATOM 1304 O O . ALA A 1 162 ? -7.534 -10.601 -11.405 1.00 57.78 162 ALA A O 1
ATOM 1305 N N . GLY A 1 163 ? -9.029 -11.744 -10.205 1.00 64.38 163 GLY A N 1
ATOM 1306 C CA . GLY A 1 163 ? -8.574 -11.287 -8.891 1.00 64.38 163 GLY A CA 1
ATOM 1307 C C . GLY A 1 163 ? -7.191 -11.776 -8.438 1.00 64.38 163 GLY A C 1
ATOM 1308 O O . GLY A 1 163 ? -7.026 -11.918 -7.234 1.00 64.38 163 GLY A O 1
ATOM 1309 N N . ASP A 1 164 ? -6.243 -12.030 -9.338 1.00 82.19 164 ASP A N 1
ATOM 1310 C CA . ASP A 1 164 ? -4.883 -12.522 -9.059 1.00 82.19 164 ASP A CA 1
ATOM 1311 C C . ASP A 1 164 ? -3.847 -11.795 -9.956 1.00 82.19 164 ASP A C 1
ATOM 1313 O O . ASP A 1 164 ? -2.942 -12.393 -10.546 1.00 82.19 164 ASP A O 1
ATOM 1317 N N . LEU A 1 165 ? -4.024 -10.477 -10.098 1.00 86.94 165 LEU A N 1
ATOM 1318 C CA . LEU A 1 165 ? -3.280 -9.621 -11.023 1.00 86.94 165 LEU A CA 1
ATOM 1319 C C . LEU A 1 165 ? -2.277 -8.721 -10.288 1.00 86.94 165 LEU A C 1
ATOM 1321 O O . LEU A 1 165 ? -2.595 -8.124 -9.254 1.00 86.94 165 LEU A O 1
ATOM 1325 N N . ILE A 1 166 ? -1.069 -8.598 -10.846 1.00 88.88 166 ILE A N 1
ATOM 1326 C CA . ILE A 1 166 ? -0.085 -7.583 -10.449 1.00 88.88 166 ILE A CA 1
ATOM 1327 C C . ILE A 1 166 ? -0.044 -6.447 -11.472 1.00 88.88 166 ILE A C 1
ATOM 1329 O O . ILE A 1 166 ? 0.013 -6.698 -12.664 1.00 88.88 166 ILE A O 1
ATOM 1333 N N . GLY A 1 167 ? -0.060 -5.194 -11.031 1.00 87.94 167 GLY A N 1
ATOM 1334 C CA . GLY A 1 167 ? 0.028 -4.027 -11.916 1.00 87.94 167 GLY A CA 1
ATOM 1335 C C . GLY A 1 167 ? 0.623 -2.822 -11.203 1.00 87.94 167 GLY A C 1
ATOM 1336 O O . GLY A 1 167 ? 0.884 -2.879 -10.003 1.00 87.94 167 GLY A O 1
ATOM 1337 N N . THR A 1 168 ? 0.854 -1.732 -11.923 1.00 87.94 168 THR A N 1
ATOM 1338 C CA . THR A 1 168 ? 1.307 -0.461 -11.336 1.00 87.94 168 THR A CA 1
ATOM 1339 C C . THR A 1 168 ? 0.150 0.509 -11.138 1.00 87.94 168 THR A C 1
ATOM 1341 O O . THR A 1 168 ? -0.964 0.304 -11.622 1.00 87.94 168 THR A O 1
ATOM 1344 N N . VAL A 1 169 ? 0.418 1.582 -10.402 1.00 85.25 169 VAL A N 1
ATOM 1345 C CA . VAL A 1 169 ? -0.478 2.737 -10.304 1.00 85.25 169 VAL A CA 1
ATOM 1346 C C . VAL A 1 169 ? -0.025 3.781 -11.326 1.00 85.25 169 VAL A C 1
ATOM 1348 O O . VAL A 1 169 ? 1.188 3.954 -11.481 1.00 85.25 169 VAL A O 1
ATOM 1351 N N . PRO A 1 170 ? -0.950 4.496 -11.994 1.00 83.75 170 PRO A N 1
ATOM 1352 C CA . PRO A 1 170 ? -0.594 5.597 -12.880 1.00 83.75 170 PRO A CA 1
ATOM 1353 C C . PRO A 1 170 ? 0.344 6.599 -12.197 1.00 83.75 170 PRO A C 1
ATOM 1355 O O . PRO A 1 170 ? 0.019 7.167 -11.150 1.00 83.75 170 PRO A O 1
ATOM 1358 N N . GLN A 1 171 ? 1.521 6.811 -12.793 1.00 83.19 171 GLN A N 1
ATOM 1359 C CA . GLN A 1 171 ? 2.615 7.547 -12.151 1.00 83.19 171 GLN A CA 1
ATOM 1360 C C . GLN A 1 171 ? 2.221 8.985 -11.797 1.00 83.19 171 GLN A C 1
ATOM 1362 O O . GLN A 1 171 ? 2.602 9.487 -10.748 1.00 83.19 171 GLN A O 1
ATOM 1367 N N . ARG A 1 172 ? 1.402 9.632 -12.634 1.00 83.00 172 ARG A N 1
ATOM 1368 C CA . ARG A 1 172 ? 0.956 11.008 -12.399 1.00 83.00 172 ARG A CA 1
ATOM 1369 C C . ARG A 1 172 ? 0.234 11.165 -11.056 1.00 83.00 172 ARG A C 1
ATOM 1371 O O . ARG A 1 172 ? 0.501 12.125 -10.343 1.00 83.00 172 ARG A O 1
ATOM 1378 N N . ARG A 1 173 ? -0.646 10.219 -10.700 1.00 82.31 173 ARG A N 1
ATOM 1379 C CA . ARG A 1 173 ? -1.368 10.249 -9.416 1.00 82.31 173 ARG A CA 1
ATOM 1380 C C . ARG A 1 173 ? -0.402 10.129 -8.246 1.00 82.31 173 ARG A C 1
ATOM 1382 O O . ARG A 1 173 ? -0.526 10.848 -7.266 1.00 82.31 173 ARG A O 1
ATOM 1389 N N . VAL A 1 174 ? 0.576 9.240 -8.376 1.00 88.38 174 VAL A N 1
ATOM 1390 C CA . VAL A 1 174 ? 1.605 9.040 -7.355 1.00 88.38 174 VAL A CA 1
ATOM 1391 C C . VAL A 1 174 ? 2.459 10.300 -7.189 1.00 88.38 174 VAL A C 1
ATOM 1393 O O . VAL A 1 174 ? 2.695 10.723 -6.063 1.00 88.38 174 VAL A O 1
ATOM 1396 N N . ASP A 1 175 ? 2.864 10.937 -8.290 1.00 89.25 175 ASP A N 1
ATOM 1397 C CA . ASP A 1 175 ? 3.690 12.149 -8.279 1.00 89.25 175 ASP A CA 1
ATOM 1398 C C . ASP A 1 175 ? 2.966 13.346 -7.630 1.00 89.25 175 ASP A C 1
ATOM 1400 O O . ASP A 1 175 ? 3.574 14.075 -6.839 1.00 89.25 175 ASP A O 1
ATOM 1404 N N . ASP A 1 176 ? 1.675 13.540 -7.926 1.00 88.75 176 ASP A N 1
ATOM 1405 C CA . ASP A 1 176 ? 0.856 14.618 -7.351 1.00 88.75 176 ASP A CA 1
ATOM 1406 C C . ASP A 1 176 ? 0.714 14.452 -5.819 1.00 88.75 176 ASP A C 1
ATOM 1408 O O . ASP A 1 176 ? 0.919 15.405 -5.056 1.00 88.75 176 ASP A O 1
ATOM 1412 N N . GLU A 1 177 ? 0.460 13.228 -5.342 1.00 90.19 177 GLU A N 1
ATOM 1413 C CA . GLU A 1 177 ? 0.378 12.933 -3.904 1.00 90.19 177 GLU A CA 1
ATOM 1414 C C . GLU A 1 177 ? 1.745 13.034 -3.214 1.00 90.19 177 GLU A C 1
ATOM 1416 O O . GLU A 1 177 ? 1.875 13.650 -2.154 1.00 90.19 177 GLU A O 1
ATOM 1421 N N . ASN A 1 178 ? 2.802 12.505 -3.838 1.00 92.12 178 ASN A N 1
ATOM 1422 C CA . ASN A 1 178 ? 4.169 12.594 -3.323 1.00 92.12 178 ASN A CA 1
ATOM 1423 C C . ASN A 1 178 ? 4.628 14.048 -3.171 1.00 92.12 178 ASN A C 1
ATOM 1425 O O . ASN A 1 178 ? 5.300 14.388 -2.194 1.00 92.12 178 ASN A O 1
ATOM 1429 N N . ARG A 1 179 ? 4.248 14.929 -4.103 1.00 92.00 179 ARG A N 1
ATOM 1430 C CA . ARG A 1 179 ? 4.518 16.367 -3.996 1.00 92.00 179 ARG A CA 1
ATOM 1431 C C . ARG A 1 179 ? 3.835 16.971 -2.771 1.00 92.00 179 ARG A C 1
ATOM 1433 O O . ARG A 1 179 ? 4.454 17.760 -2.056 1.00 92.00 179 ARG A O 1
ATOM 1440 N N . THR A 1 180 ? 2.588 16.589 -2.520 1.00 91.00 180 THR A N 1
ATOM 1441 C CA . THR A 1 180 ? 1.813 17.060 -1.367 1.00 91.00 180 THR A CA 1
ATOM 1442 C C . THR A 1 180 ? 2.430 16.576 -0.055 1.00 91.00 180 THR A C 1
ATOM 1444 O O . THR A 1 180 ? 2.642 17.373 0.857 1.00 91.00 180 THR A O 1
ATOM 1447 N N . ILE A 1 181 ? 2.834 15.306 0.013 1.00 90.94 181 ILE A N 1
ATOM 1448 C CA . ILE A 1 181 ? 3.559 14.730 1.156 1.00 90.94 181 ILE A CA 1
ATOM 1449 C C . ILE A 1 181 ? 4.904 15.441 1.380 1.00 90.94 181 ILE A C 1
ATOM 1451 O O . ILE A 1 181 ? 5.281 15.721 2.517 1.00 90.94 181 ILE A O 1
ATOM 1455 N N . ALA A 1 182 ? 5.645 15.758 0.316 1.00 91.88 182 ALA A N 1
ATOM 1456 C CA . ALA A 1 182 ? 6.920 16.462 0.436 1.00 91.88 182 ALA A CA 1
ATOM 1457 C C . ALA A 1 182 ? 6.738 17.877 1.010 1.00 91.88 182 ALA A C 1
ATOM 1459 O O . ALA A 1 182 ? 7.474 18.275 1.916 1.00 91.88 182 ALA A O 1
ATOM 1460 N N . LEU A 1 183 ? 5.725 18.612 0.537 1.00 91.81 183 LEU A N 1
ATOM 1461 C CA . LEU A 1 183 ? 5.363 19.922 1.081 1.00 91.81 183 LEU A CA 1
ATOM 1462 C C . LEU A 1 183 ? 4.952 19.814 2.556 1.00 91.81 183 LEU A C 1
ATOM 1464 O O . LEU A 1 183 ? 5.421 20.593 3.390 1.00 91.81 183 LEU A O 1
ATOM 1468 N N . LEU A 1 184 ? 4.141 18.809 2.887 1.00 89.69 184 LEU A N 1
ATOM 1469 C CA . LEU A 1 184 ? 3.702 18.528 4.249 1.00 89.69 184 LEU A CA 1
ATOM 1470 C C . LEU A 1 184 ? 4.884 18.316 5.199 1.00 89.69 184 LEU A C 1
ATOM 1472 O O . LEU A 1 184 ? 4.951 18.953 6.250 1.00 89.69 184 LEU A O 1
ATOM 1476 N N . ASN A 1 185 ? 5.827 17.460 4.804 1.00 88.88 185 ASN A N 1
ATOM 1477 C CA . ASN A 1 185 ? 7.021 17.158 5.588 1.00 88.88 185 ASN A CA 1
ATOM 1478 C C . ASN A 1 185 ? 7.936 18.379 5.731 1.00 88.88 185 ASN A C 1
ATOM 1480 O O . ASN A 1 185 ? 8.532 18.563 6.785 1.00 88.88 185 ASN A O 1
ATOM 1484 N N . SER A 1 186 ? 8.022 19.239 4.709 1.00 90.44 186 SER A N 1
ATOM 1485 C CA . SER A 1 186 ? 8.801 20.484 4.806 1.00 90.44 186 SER A CA 1
ATOM 1486 C C . SER A 1 186 ? 8.184 21.516 5.754 1.00 90.44 186 SER A C 1
ATOM 1488 O O . SER A 1 186 ? 8.896 22.356 6.296 1.00 90.44 186 SER A O 1
ATOM 1490 N N . THR A 1 187 ? 6.868 21.444 5.968 1.00 92.31 187 THR A N 1
ATOM 1491 C CA . THR A 1 187 ? 6.133 22.385 6.821 1.00 92.31 187 THR A CA 1
ATOM 1492 C C . THR A 1 187 ? 6.055 21.900 8.273 1.00 92.31 187 THR A C 1
ATOM 1494 O O . THR A 1 187 ? 6.032 22.716 9.190 1.00 92.31 187 THR A O 1
ATOM 1497 N N . ASN A 1 188 ? 6.034 20.581 8.501 1.00 93.62 188 ASN A N 1
ATOM 1498 C CA . ASN A 1 188 ? 5.782 19.978 9.812 1.00 93.62 188 ASN A CA 1
ATOM 1499 C C . ASN A 1 188 ? 6.981 19.155 10.305 1.00 93.62 188 ASN A C 1
ATOM 1501 O O . ASN A 1 188 ? 7.186 18.014 9.885 1.00 93.62 188 ASN A O 1
ATOM 1505 N N . LEU A 1 189 ? 7.720 19.707 11.269 1.00 92.25 189 LEU A N 1
ATOM 1506 C CA . LEU A 1 189 ? 8.882 19.051 11.884 1.00 92.25 189 LEU A CA 1
ATOM 1507 C C . LEU A 1 189 ? 8.513 17.750 12.616 1.00 92.25 189 LEU A C 1
ATOM 1509 O O . LEU A 1 189 ? 9.259 16.769 12.557 1.00 92.25 189 LEU A O 1
ATOM 1513 N N . ASP A 1 190 ? 7.347 17.713 13.265 1.00 91.88 190 ASP A N 1
ATOM 1514 C CA . ASP A 1 190 ? 6.891 16.534 14.008 1.00 91.88 190 ASP A CA 1
ATOM 1515 C C . ASP A 1 190 ? 6.662 15.343 13.073 1.00 91.88 190 ASP A C 1
ATOM 1517 O O . ASP A 1 190 ? 7.147 14.241 13.340 1.00 91.88 190 ASP A O 1
ATOM 1521 N N . LEU A 1 191 ? 6.013 15.570 11.926 1.00 92.81 191 LEU A N 1
ATOM 1522 C CA . LEU A 1 191 ? 5.802 14.543 10.904 1.00 92.81 191 LEU A CA 1
ATOM 1523 C C . LEU A 1 191 ? 7.120 14.045 10.310 1.00 92.81 191 LEU A C 1
ATOM 1525 O O . LEU A 1 191 ? 7.294 12.838 10.140 1.00 92.81 191 LEU A O 1
ATOM 1529 N N . GLU A 1 192 ? 8.074 14.942 10.051 1.00 93.00 192 GLU A N 1
ATOM 1530 C CA . GLU A 1 192 ? 9.403 14.554 9.575 1.00 93.00 192 GLU A CA 1
ATOM 1531 C C . GLU A 1 192 ? 10.129 13.661 10.600 1.00 93.00 192 GLU A C 1
ATOM 1533 O O . GLU A 1 192 ? 10.753 12.653 10.243 1.00 93.00 192 GLU A O 1
ATOM 1538 N N . SER A 1 193 ? 10.027 13.998 11.889 1.00 94.56 193 SER A N 1
ATOM 1539 C CA . SER A 1 193 ? 10.618 13.210 12.973 1.00 94.56 193 SER A CA 1
ATOM 1540 C C . SER A 1 193 ? 9.979 11.818 13.085 1.00 94.56 193 SER A C 1
ATOM 1542 O O . SER A 1 193 ? 10.698 10.814 13.146 1.00 94.56 193 SER A O 1
ATOM 1544 N N . LEU A 1 194 ? 8.646 11.734 13.003 1.00 94.50 194 LEU A N 1
ATOM 1545 C CA . LEU A 1 194 ? 7.896 10.477 13.014 1.00 94.50 194 LEU A CA 1
ATOM 1546 C C . LEU A 1 194 ? 8.239 9.614 11.801 1.00 94.50 194 LEU A C 1
ATOM 1548 O O . LEU A 1 194 ? 8.469 8.414 11.954 1.00 94.50 194 LEU A O 1
ATOM 1552 N N . HIS A 1 195 ? 8.358 10.218 10.617 1.00 94.19 195 HIS A N 1
ATOM 1553 C CA . HIS A 1 195 ? 8.764 9.522 9.400 1.00 94.19 195 HIS A CA 1
ATOM 1554 C C . HIS A 1 195 ? 10.148 8.872 9.557 1.00 94.19 195 HIS A C 1
ATOM 1556 O O . HIS A 1 195 ? 10.323 7.692 9.245 1.00 94.19 195 HIS A O 1
ATOM 1562 N N . LYS A 1 196 ? 11.131 9.594 10.118 1.00 94.94 196 LYS A N 1
ATOM 1563 C CA . LYS A 1 196 ? 12.477 9.048 10.387 1.00 94.94 196 LYS A CA 1
ATOM 1564 C C . LYS A 1 196 ? 12.431 7.854 11.345 1.00 94.94 196 LYS A C 1
ATOM 1566 O O . LYS A 1 196 ? 13.102 6.846 11.105 1.00 94.94 196 LYS A O 1
ATOM 1571 N N . VAL A 1 197 ? 11.644 7.943 12.418 1.00 96.50 197 VAL A N 1
ATOM 1572 C CA . VAL A 1 197 ? 11.473 6.848 13.390 1.00 96.50 197 VAL A CA 1
ATOM 1573 C C . VAL A 1 197 ? 10.787 5.642 12.743 1.00 96.50 197 VAL A C 1
ATOM 1575 O O . VAL A 1 197 ? 11.251 4.509 12.906 1.00 96.50 197 VAL A O 1
ATOM 1578 N N . ALA A 1 198 ? 9.730 5.876 11.963 1.00 95.88 198 ALA A N 1
ATOM 1579 C CA . ALA A 1 198 ? 9.013 4.844 11.226 1.00 95.88 198 ALA A CA 1
ATOM 1580 C C . ALA A 1 198 ? 9.947 4.100 10.258 1.00 95.88 198 ALA A C 1
ATOM 1582 O O . ALA A 1 198 ? 10.057 2.872 10.346 1.00 95.88 198 ALA A O 1
ATOM 1583 N N . GLU A 1 199 ? 10.713 4.823 9.438 1.00 95.00 199 GLU A N 1
ATOM 1584 C CA . GLU A 1 199 ? 11.691 4.250 8.506 1.00 95.00 199 GLU A CA 1
ATOM 1585 C C . GLU A 1 199 ? 12.773 3.429 9.211 1.00 95.00 199 GLU A C 1
ATOM 1587 O O . GLU A 1 199 ? 13.090 2.310 8.798 1.00 95.00 199 GLU A O 1
ATOM 1592 N N . ASN A 1 200 ? 13.331 3.939 10.311 1.00 96.50 200 ASN A N 1
ATOM 1593 C CA . ASN A 1 200 ? 14.329 3.199 11.079 1.00 96.50 200 ASN A CA 1
ATOM 1594 C C . ASN A 1 200 ? 13.741 1.908 11.659 1.00 96.50 200 ASN A C 1
ATOM 1596 O O . ASN A 1 200 ? 14.344 0.840 11.524 1.00 96.50 200 ASN A O 1
ATOM 1600 N N . SER A 1 201 ? 12.532 1.967 12.223 1.00 96.00 201 SER A N 1
ATOM 1601 C CA . SER A 1 201 ? 11.843 0.775 12.726 1.00 96.00 201 SER A CA 1
ATOM 1602 C C . SER A 1 201 ? 11.594 -0.262 11.625 1.00 96.00 201 SER A C 1
ATOM 1604 O O . SER A 1 201 ? 11.764 -1.462 11.850 1.00 96.00 201 SER A O 1
ATOM 1606 N N . TYR A 1 202 ? 11.256 0.187 10.414 1.00 94.56 202 TYR A N 1
ATOM 1607 C CA . TYR A 1 202 ? 11.000 -0.696 9.284 1.00 94.56 202 TYR A CA 1
ATOM 1608 C C . TYR A 1 202 ? 12.280 -1.344 8.747 1.00 94.56 202 TYR A C 1
ATOM 1610 O O . TYR A 1 202 ? 12.277 -2.526 8.394 1.00 94.56 202 TYR A O 1
ATOM 1618 N N . LYS A 1 203 ? 13.415 -0.631 8.774 1.00 94.88 203 LYS A N 1
ATOM 1619 C CA . LYS A 1 203 ? 14.735 -1.226 8.501 1.00 94.88 203 LYS A CA 1
ATOM 1620 C C . LYS A 1 203 ? 15.054 -2.346 9.493 1.00 94.88 203 LYS A C 1
ATOM 1622 O O . LYS A 1 203 ? 15.529 -3.402 9.079 1.00 94.88 203 LYS A O 1
ATOM 1627 N N . HIS A 1 204 ? 14.765 -2.152 10.783 1.00 95.00 204 HIS A N 1
ATOM 1628 C CA . HIS A 1 204 ? 14.933 -3.208 11.787 1.00 95.00 204 HIS A CA 1
ATOM 1629 C C . HIS A 1 204 ? 14.013 -4.404 11.520 1.00 95.00 204 HIS A C 1
ATOM 1631 O O . HIS A 1 204 ? 14.489 -5.537 11.526 1.00 95.00 204 HIS A O 1
ATOM 1637 N N . TYR A 1 205 ? 12.738 -4.161 11.206 1.00 94.31 205 TYR A N 1
ATOM 1638 C CA . TYR A 1 205 ? 11.793 -5.213 10.819 1.00 94.31 205 TYR A CA 1
ATOM 1639 C C . TYR A 1 205 ? 12.264 -5.999 9.588 1.00 94.31 205 TYR A C 1
ATOM 1641 O O . TYR A 1 205 ? 12.240 -7.225 9.585 1.00 94.31 205 TYR A O 1
ATOM 1649 N N . THR A 1 206 ? 12.760 -5.316 8.557 1.00 92.75 206 THR A N 1
ATOM 1650 C CA . THR A 1 206 ? 13.246 -5.957 7.325 1.00 92.75 206 THR A CA 1
ATOM 1651 C C . THR A 1 206 ? 14.430 -6.890 7.587 1.00 92.75 206 THR A C 1
ATOM 1653 O O . THR A 1 206 ? 14.581 -7.895 6.897 1.00 92.75 206 THR A O 1
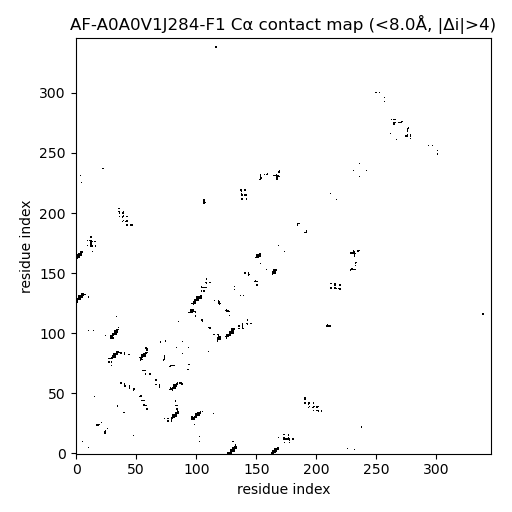ATOM 1656 N N . ARG A 1 207 ? 15.251 -6.590 8.603 1.00 93.38 207 ARG A N 1
ATOM 1657 C CA . ARG A 1 207 ? 16.382 -7.432 9.025 1.00 93.38 207 ARG A CA 1
ATOM 1658 C C . ARG A 1 207 ? 15.956 -8.624 9.882 1.00 93.38 207 ARG A C 1
ATOM 1660 O O . ARG A 1 207 ? 16.631 -9.645 9.839 1.00 93.38 207 ARG A O 1
ATOM 1667 N N . SER A 1 208 ? 14.894 -8.489 10.678 1.00 93.56 208 SER A N 1
ATOM 1668 C CA . SER A 1 208 ? 14.436 -9.531 11.609 1.00 93.56 208 SER A CA 1
ATOM 1669 C C . SER A 1 208 ? 13.308 -10.409 11.064 1.00 93.56 208 SER A C 1
ATOM 1671 O O . SER A 1 208 ? 13.045 -11.475 11.625 1.00 93.56 208 SER A O 1
ATOM 1673 N N . ARG A 1 209 ? 12.622 -9.989 9.992 1.00 93.38 209 ARG A N 1
ATOM 1674 C CA . ARG A 1 209 ? 11.541 -10.774 9.386 1.00 93.38 209 ARG A CA 1
ATOM 1675 C C . ARG A 1 209 ? 12.082 -12.086 8.787 1.00 93.38 209 ARG A C 1
ATOM 1677 O O . ARG A 1 209 ? 13.181 -12.087 8.233 1.00 93.38 209 ARG A O 1
ATOM 1684 N N . PRO A 1 210 ? 11.318 -13.194 8.856 1.00 92.81 210 PRO A N 1
ATOM 1685 C CA . PRO A 1 210 ? 11.692 -14.453 8.215 1.00 92.81 210 PRO A CA 1
ATOM 1686 C C . PRO A 1 210 ? 11.924 -14.258 6.718 1.00 92.81 210 PRO A C 1
ATOM 1688 O O . PRO A 1 210 ? 11.150 -13.554 6.075 1.00 92.81 210 PRO A O 1
ATOM 1691 N N . THR A 1 211 ? 12.955 -14.894 6.169 1.00 92.06 211 THR A N 1
ATOM 1692 C CA . THR A 1 211 ? 13.238 -14.853 4.732 1.00 92.06 211 THR A CA 1
ATOM 1693 C C . THR A 1 211 ? 12.233 -15.695 3.951 1.00 92.06 211 THR A C 1
ATOM 1695 O O . THR A 1 211 ? 11.789 -16.738 4.434 1.00 92.06 211 THR A O 1
ATOM 1698 N N . SER A 1 212 ? 11.920 -15.269 2.729 1.00 93.50 212 SER A N 1
ATOM 1699 C CA . SER A 1 212 ? 11.171 -16.067 1.753 1.00 93.50 212 SER A CA 1
ATOM 1700 C C . SER A 1 212 ? 11.960 -17.299 1.297 1.00 93.50 212 SER A C 1
ATOM 1702 O O . SER A 1 212 ? 13.160 -17.434 1.566 1.00 93.50 212 SER A O 1
ATOM 1704 N N . SER A 1 213 ? 11.285 -18.218 0.605 1.00 94.44 213 SER A N 1
ATOM 1705 C CA . SER A 1 213 ? 11.921 -19.418 0.070 1.00 94.44 213 SER A CA 1
ATOM 1706 C C . SER A 1 213 ? 13.042 -19.057 -0.915 1.00 94.44 213 SER A C 1
ATOM 1708 O O . SER A 1 213 ? 12.936 -18.138 -1.733 1.00 94.44 213 SER A O 1
ATOM 1710 N N . ALA A 1 214 ? 14.152 -19.799 -0.859 1.00 93.88 214 ALA A N 1
ATOM 1711 C CA . ALA A 1 214 ? 15.322 -19.532 -1.702 1.00 93.88 214 ALA A CA 1
ATOM 1712 C C . ALA A 1 214 ? 15.018 -19.646 -3.207 1.00 93.88 214 ALA A C 1
ATOM 1714 O O . ALA A 1 214 ? 15.716 -19.079 -4.048 1.00 93.88 214 ALA A O 1
ATOM 1715 N N . GLU A 1 215 ? 13.991 -20.410 -3.562 1.00 92.44 215 GLU A N 1
ATOM 1716 C CA . GLU A 1 215 ? 13.532 -20.557 -4.932 1.00 92.44 215 GLU A CA 1
ATOM 1717 C C . GLU A 1 215 ? 12.720 -19.336 -5.393 1.00 92.44 215 GLU A C 1
ATOM 1719 O O . GLU A 1 215 ? 13.048 -18.764 -6.436 1.00 92.44 215 GLU A O 1
ATOM 1724 N N . SER A 1 216 ? 11.789 -18.836 -4.578 1.00 93.56 216 SER A N 1
ATOM 1725 C CA . SER A 1 216 ? 11.092 -17.574 -4.851 1.00 93.56 216 SER A CA 1
ATOM 1726 C C . SER A 1 216 ? 12.039 -16.379 -4.919 1.00 93.56 216 SER A C 1
ATOM 1728 O O . SER A 1 216 ? 11.883 -15.530 -5.791 1.00 93.56 216 SER A O 1
ATOM 1730 N N . VAL A 1 217 ? 13.080 -16.324 -4.080 1.00 93.56 217 VAL A N 1
ATOM 1731 C CA . VAL A 1 217 ? 14.124 -15.284 -4.181 1.00 93.56 217 VAL A CA 1
ATOM 1732 C C . VAL A 1 217 ? 14.866 -15.362 -5.518 1.00 93.56 217 VAL A C 1
ATOM 1734 O O . VAL A 1 217 ? 15.158 -14.329 -6.121 1.00 93.56 217 VAL A O 1
ATOM 1737 N N . ARG A 1 218 ? 15.181 -16.571 -6.001 1.00 93.81 218 ARG A N 1
ATOM 1738 C CA . ARG A 1 218 ? 15.823 -16.753 -7.311 1.00 93.81 218 ARG A CA 1
ATOM 1739 C C . ARG A 1 218 ? 14.905 -16.312 -8.449 1.00 93.81 218 ARG A C 1
ATOM 1741 O O . ARG A 1 218 ? 15.363 -15.568 -9.312 1.00 93.81 218 ARG A O 1
ATOM 1748 N N . ARG A 1 219 ? 13.624 -16.696 -8.420 1.00 92.19 219 ARG A N 1
ATOM 1749 C CA . ARG A 1 219 ? 12.629 -16.253 -9.412 1.00 92.19 219 ARG A CA 1
ATOM 1750 C C . ARG A 1 219 ? 12.442 -14.741 -9.405 1.00 92.19 219 ARG A C 1
ATOM 1752 O O . ARG A 1 219 ? 12.517 -14.124 -10.456 1.00 92.19 219 ARG A O 1
ATOM 1759 N N . ALA A 1 220 ? 12.297 -14.144 -8.225 1.00 91.25 220 ALA A N 1
ATOM 1760 C CA . ALA A 1 220 ? 12.157 -12.701 -8.062 1.00 91.25 220 ALA A CA 1
ATOM 1761 C C . ALA A 1 220 ? 13.318 -11.921 -8.693 1.00 91.25 220 ALA A C 1
ATOM 1763 O O . ALA A 1 220 ? 13.099 -10.891 -9.316 1.00 91.25 220 ALA A O 1
ATOM 1764 N N . LYS A 1 221 ? 14.552 -12.425 -8.571 1.00 90.62 221 LYS A N 1
ATOM 1765 C CA . LYS A 1 221 ? 15.733 -11.812 -9.199 1.00 90.62 221 LYS A CA 1
ATOM 1766 C C . LYS A 1 221 ? 15.791 -12.009 -10.715 1.00 90.62 221 LYS A C 1
ATOM 1768 O O . LYS A 1 221 ? 16.392 -11.186 -11.396 1.00 90.62 221 LYS A O 1
ATOM 1773 N N . ALA A 1 222 ? 15.225 -13.099 -11.229 1.00 89.94 222 ALA A N 1
ATOM 1774 C CA . ALA A 1 222 ? 15.158 -13.372 -12.663 1.00 89.94 222 ALA A CA 1
ATOM 1775 C C . ALA A 1 222 ? 14.021 -12.600 -13.363 1.00 89.94 222 ALA A C 1
ATOM 1777 O O . ALA A 1 222 ? 14.054 -12.416 -14.580 1.00 89.94 222 ALA A O 1
ATOM 1778 N N . GLU A 1 223 ? 13.023 -12.138 -12.607 1.00 85.88 223 GLU A N 1
ATOM 1779 C CA . GLU A 1 223 ? 11.829 -11.486 -13.138 1.00 85.88 223 GLU A CA 1
ATOM 1780 C C . GLU A 1 223 ? 12.131 -10.070 -13.655 1.00 85.88 223 GLU A C 1
ATOM 1782 O O . GLU A 1 223 ? 12.198 -9.095 -12.909 1.00 85.88 223 GLU A O 1
ATOM 1787 N N . THR A 1 224 ? 12.292 -9.943 -14.972 1.00 81.25 224 THR A N 1
ATOM 1788 C CA . THR A 1 224 ? 12.579 -8.652 -15.628 1.00 81.25 224 THR A CA 1
ATOM 1789 C C . THR A 1 224 ? 11.305 -7.846 -15.911 1.00 81.25 224 THR A C 1
ATOM 1791 O O . THR A 1 224 ? 11.364 -6.627 -16.087 1.00 81.25 224 THR A O 1
ATOM 1794 N N . ARG A 1 225 ? 10.135 -8.503 -15.905 1.00 82.19 225 ARG A N 1
ATOM 1795 C CA . ARG A 1 225 ? 8.826 -7.883 -16.184 1.00 82.19 225 ARG A CA 1
ATOM 1796 C C . ARG A 1 225 ? 8.452 -6.804 -15.168 1.00 82.19 225 ARG A C 1
ATOM 1798 O O . ARG A 1 225 ? 7.691 -5.902 -15.499 1.00 82.19 225 ARG A O 1
ATOM 1805 N N . LEU A 1 226 ? 9.046 -6.855 -13.972 1.00 80.88 226 LEU A N 1
ATOM 1806 C CA . LEU A 1 226 ? 8.838 -5.876 -12.904 1.00 80.88 226 LEU A CA 1
ATOM 1807 C C . LEU A 1 226 ? 9.190 -4.435 -13.295 1.00 80.88 226 LEU A C 1
ATOM 1809 O O . LEU A 1 226 ? 8.623 -3.490 -12.756 1.00 80.88 226 LEU A O 1
ATOM 1813 N N . ASN A 1 227 ? 10.110 -4.257 -14.243 1.00 78.88 227 ASN A N 1
ATOM 1814 C CA . ASN A 1 227 ? 10.579 -2.928 -14.627 1.00 78.88 227 ASN A CA 1
ATOM 1815 C C . ASN A 1 227 ? 9.578 -2.161 -15.503 1.00 78.88 227 ASN A C 1
ATOM 1817 O O . ASN A 1 227 ? 9.582 -0.935 -15.477 1.00 78.88 227 ASN A O 1
ATOM 1821 N N . ASN A 1 228 ? 8.741 -2.874 -16.262 1.00 78.19 228 ASN A N 1
ATOM 1822 C CA . ASN A 1 228 ? 7.791 -2.306 -17.220 1.00 78.19 228 ASN A CA 1
ATOM 1823 C C . ASN A 1 228 ? 6.416 -2.971 -17.049 1.00 78.19 228 ASN A C 1
ATOM 1825 O O . ASN A 1 228 ? 5.883 -3.552 -17.996 1.00 78.19 228 ASN A O 1
ATOM 1829 N N . LEU A 1 229 ? 5.861 -2.947 -15.834 1.00 82.69 229 LEU A N 1
ATOM 1830 C CA . LEU A 1 229 ? 4.471 -3.359 -15.650 1.00 82.69 229 LEU A CA 1
ATOM 1831 C C . LEU A 1 229 ? 3.522 -2.281 -16.176 1.00 82.69 229 LEU A C 1
ATOM 1833 O O . LEU A 1 229 ? 3.758 -1.098 -15.928 1.00 82.69 229 LEU A O 1
ATOM 1837 N N . PRO A 1 230 ? 2.433 -2.682 -16.844 1.00 81.62 230 PRO A N 1
ATOM 1838 C CA . PRO A 1 230 ? 1.347 -1.772 -17.147 1.00 81.62 230 PRO A CA 1
ATOM 1839 C C . PRO A 1 230 ? 0.523 -1.460 -15.894 1.00 81.62 230 PRO A C 1
ATOM 1841 O O . PRO A 1 230 ? 0.559 -2.171 -14.878 1.00 81.62 230 PRO A O 1
ATOM 1844 N N . ASN A 1 231 ? -0.267 -0.395 -16.004 1.00 82.62 231 ASN A N 1
ATOM 1845 C CA . ASN A 1 231 ? -1.181 0.021 -14.953 1.00 82.62 231 ASN A CA 1
ATOM 1846 C C . ASN A 1 231 ? -2.223 -1.067 -14.667 1.00 82.62 231 ASN A C 1
ATOM 1848 O O . ASN A 1 231 ? -2.699 -1.764 -15.565 1.00 82.62 231 ASN A O 1
ATOM 1852 N N . HIS A 1 232 ? -2.581 -1.212 -13.395 1.00 82.25 232 HIS A N 1
ATOM 1853 C CA . HIS A 1 232 ? -3.588 -2.174 -12.980 1.00 82.25 232 HIS A CA 1
ATOM 1854 C C . HIS A 1 232 ? -4.975 -1.761 -13.527 1.00 82.25 232 HIS A C 1
ATOM 1856 O O . HIS A 1 232 ? -5.391 -0.628 -13.278 1.00 82.25 232 HIS A O 1
ATOM 1862 N N . PRO A 1 233 ? -5.742 -2.654 -14.188 1.00 74.19 233 PRO A N 1
ATOM 1863 C CA . PRO A 1 233 ? -7.052 -2.345 -14.777 1.00 74.19 233 PRO A CA 1
ATOM 1864 C C . PRO A 1 233 ? -8.045 -1.717 -13.794 1.00 74.19 233 PRO A C 1
ATOM 1866 O O . PRO A 1 233 ? -8.708 -0.741 -14.125 1.00 74.19 233 PRO A O 1
ATOM 1869 N N . ALA A 1 234 ? -8.080 -2.212 -12.550 1.00 71.69 234 ALA A N 1
ATOM 1870 C CA . ALA A 1 234 ? -8.935 -1.655 -11.494 1.00 71.69 234 ALA A CA 1
ATOM 1871 C C . ALA A 1 234 ? -8.651 -0.175 -11.162 1.00 71.69 234 ALA A C 1
ATOM 1873 O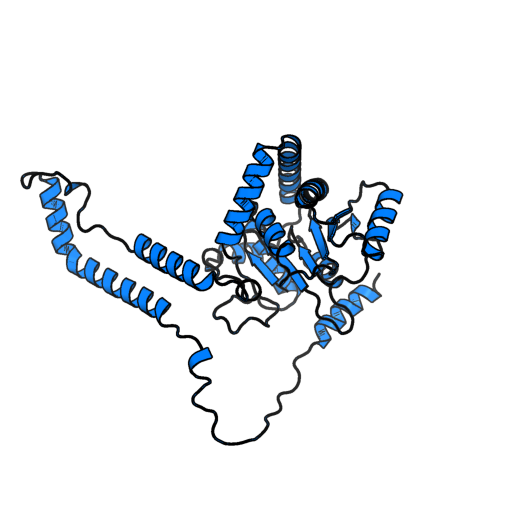 O . ALA A 1 234 ? -9.478 0.465 -10.533 1.00 71.69 234 ALA A O 1
ATOM 1874 N N . LEU A 1 235 ? -7.491 0.357 -11.557 1.00 70.31 235 LEU A N 1
ATOM 1875 C CA . LEU A 1 235 ? -7.102 1.758 -11.366 1.00 70.31 235 LEU A CA 1
ATOM 1876 C C . LEU A 1 235 ? -7.087 2.555 -12.681 1.00 70.31 235 LEU A C 1
ATOM 1878 O O . LEU A 1 235 ? -6.851 3.761 -12.655 1.00 70.31 235 LEU A O 1
ATOM 1882 N N . ALA A 1 236 ? -7.299 1.885 -13.819 1.00 59.03 236 ALA A N 1
ATOM 1883 C CA . ALA A 1 236 ? -7.309 2.489 -15.148 1.00 59.03 236 ALA A CA 1
ATOM 1884 C C . ALA A 1 236 ? -8.707 3.008 -15.530 1.00 59.03 236 ALA A C 1
ATOM 1886 O O . ALA A 1 236 ? -8.833 4.066 -16.143 1.00 59.03 236 ALA A O 1
ATOM 1887 N N . VAL A 1 237 ? -9.766 2.302 -15.118 1.00 51.84 237 VAL A N 1
ATOM 1888 C CA . VAL A 1 237 ? -11.152 2.662 -15.447 1.00 51.84 237 VAL A CA 1
ATOM 1889 C C . VAL A 1 237 ? -11.609 3.851 -14.593 1.00 51.84 237 VAL A C 1
ATOM 1891 O O . VAL A 1 237 ? -11.713 3.742 -13.374 1.00 51.84 237 VAL A O 1
ATOM 1894 N N . GLY A 1 238 ? -11.903 4.986 -15.234 1.00 46.16 238 GLY A N 1
ATOM 1895 C CA . GLY A 1 238 ? -12.544 6.146 -14.593 1.00 46.16 238 GLY A CA 1
ATOM 1896 C C . GLY A 1 238 ? -11.760 7.457 -14.639 1.00 46.16 238 GLY A C 1
ATOM 1897 O O . GLY A 1 238 ? -12.284 8.488 -14.227 1.00 46.16 238 GLY A O 1
ATOM 1898 N N . PHE A 1 239 ? -10.542 7.464 -15.183 1.00 47.19 239 PHE A N 1
ATOM 1899 C CA . PHE A 1 239 ? -9.714 8.667 -15.212 1.00 47.19 239 PHE A CA 1
ATOM 1900 C C . PHE A 1 239 ? -9.370 9.041 -16.649 1.00 47.19 239 PHE A C 1
ATOM 1902 O O . PHE A 1 239 ? -8.640 8.325 -17.326 1.00 47.19 239 PHE A O 1
ATOM 1909 N N . GLY A 1 240 ? -9.849 10.205 -17.106 1.00 44.69 240 GLY A N 1
ATOM 1910 C CA . GLY A 1 240 ? -9.576 10.799 -18.429 1.00 44.69 240 GLY A CA 1
ATOM 1911 C C . GLY A 1 240 ? -8.103 11.154 -18.700 1.00 44.69 240 GLY A C 1
ATOM 1912 O O . GLY A 1 240 ? -7.811 12.038 -19.500 1.00 44.69 240 GLY A O 1
ATOM 1913 N N . CYS A 1 241 ? -7.174 10.491 -18.014 1.00 49.75 241 CYS A N 1
ATOM 1914 C CA . CYS A 1 241 ? -5.732 10.630 -18.123 1.00 49.75 241 CYS A CA 1
ATOM 1915 C C . CYS A 1 241 ? -5.117 9.638 -19.124 1.00 49.75 241 CYS A C 1
ATOM 1917 O O . CYS A 1 241 ? -3.962 9.810 -19.502 1.00 49.75 241 CYS A O 1
ATOM 1919 N N . GLU A 1 242 ? -5.876 8.651 -19.618 1.00 60.59 242 GLU A N 1
ATOM 1920 C CA . GLU A 1 242 ? -5.350 7.653 -20.559 1.00 60.59 242 GLU A CA 1
ATOM 1921 C C . GLU A 1 242 ? -4.739 8.285 -21.816 1.00 60.59 242 GLU A C 1
ATOM 1923 O O . GLU A 1 242 ? -3.700 7.844 -22.297 1.00 60.59 242 GLU A O 1
ATOM 1928 N N . LYS A 1 243 ? -5.352 9.351 -22.346 1.00 62.12 243 LYS A N 1
ATOM 1929 C CA . LYS A 1 243 ? -4.845 10.022 -23.548 1.00 62.12 243 LYS A CA 1
ATOM 1930 C C . LYS A 1 243 ? -3.500 10.709 -23.295 1.00 62.12 243 LYS A C 1
ATOM 1932 O O . LYS A 1 243 ? -2.571 10.523 -24.073 1.00 62.12 243 LYS A O 1
ATOM 1937 N N . LEU A 1 244 ? -3.386 11.457 -22.197 1.00 65.62 244 LEU A N 1
ATOM 1938 C CA . LEU A 1 244 ? -2.168 12.197 -21.856 1.00 65.62 244 LEU A CA 1
ATOM 1939 C C . LEU A 1 244 ? -1.022 11.256 -21.451 1.00 65.62 244 LEU A C 1
ATOM 1941 O O . LEU A 1 244 ? 0.137 11.520 -21.758 1.00 65.62 244 LEU A O 1
ATOM 1945 N N . GLU A 1 245 ? -1.336 10.145 -20.782 1.00 67.38 245 GLU A N 1
ATOM 1946 C CA . GLU A 1 245 ? -0.351 9.119 -20.427 1.00 67.38 245 GLU A CA 1
ATOM 1947 C C . GLU A 1 245 ? 0.156 8.374 -21.660 1.00 67.38 245 GLU A C 1
ATOM 1949 O O . GLU A 1 245 ? 1.369 8.270 -21.833 1.00 67.38 245 GLU A O 1
ATOM 1954 N N . ARG A 1 246 ? -0.736 7.981 -22.581 1.00 67.75 246 ARG A N 1
ATOM 1955 C CA . ARG A 1 246 ? -0.330 7.423 -23.880 1.00 67.75 246 ARG A CA 1
ATOM 1956 C C . ARG A 1 246 ? 0.548 8.404 -24.660 1.00 67.75 246 ARG A C 1
ATOM 1958 O O . ARG A 1 246 ? 1.580 8.010 -25.193 1.00 67.75 246 ARG A O 1
ATOM 1965 N N . GLU A 1 247 ? 0.192 9.690 -24.697 1.00 70.50 247 GLU A N 1
ATOM 1966 C CA . GLU A 1 247 ? 1.001 10.731 -25.349 1.00 70.50 247 GLU A CA 1
ATOM 1967 C C . GLU A 1 247 ? 2.382 10.897 -24.690 1.00 70.50 247 GLU A C 1
ATOM 1969 O O . GLU A 1 247 ? 3.394 11.005 -25.391 1.00 70.50 247 GLU A O 1
ATOM 1974 N N . LYS A 1 248 ? 2.454 10.862 -23.351 1.00 75.25 248 LYS A N 1
ATOM 1975 C CA . LYS A 1 248 ? 3.719 10.861 -22.599 1.00 75.25 248 LYS A CA 1
ATOM 1976 C C . LYS A 1 248 ? 4.564 9.638 -22.950 1.00 75.25 248 LYS A C 1
ATOM 1978 O O . LYS A 1 248 ? 5.763 9.791 -23.179 1.00 75.25 248 LYS A O 1
ATOM 1983 N N . ASP A 1 249 ? 3.972 8.452 -23.010 1.00 69.75 249 ASP A N 1
ATOM 1984 C CA . ASP A 1 249 ? 4.689 7.213 -23.316 1.00 69.75 249 ASP A CA 1
ATOM 1985 C C . ASP A 1 249 ? 5.231 7.217 -24.746 1.00 69.75 249 ASP A C 1
ATOM 1987 O O . ASP A 1 249 ? 6.405 6.901 -24.963 1.00 69.75 249 ASP A O 1
ATOM 1991 N N . ILE A 1 250 ? 4.433 7.695 -25.706 1.00 75.00 250 ILE A N 1
ATOM 1992 C CA . ILE A 1 250 ? 4.864 7.923 -27.090 1.00 75.00 250 ILE A CA 1
ATOM 1993 C C . ILE A 1 250 ? 6.042 8.904 -27.124 1.00 75.00 250 ILE A C 1
ATOM 1995 O O . ILE A 1 250 ? 7.052 8.643 -27.782 1.00 75.00 250 ILE A O 1
ATOM 1999 N N . LEU A 1 251 ? 5.963 10.019 -26.393 1.00 81.50 251 LEU A N 1
ATOM 2000 C CA . LEU A 1 251 ? 7.046 10.998 -26.320 1.00 81.50 251 LEU A CA 1
ATOM 2001 C C . LEU A 1 251 ? 8.317 10.408 -25.696 1.00 81.50 251 LEU A C 1
ATOM 2003 O O . LEU A 1 251 ? 9.409 10.599 -26.229 1.00 81.50 251 LEU A O 1
ATOM 2007 N N . LEU A 1 252 ? 8.205 9.683 -24.584 1.00 78.94 252 LEU A N 1
ATOM 2008 C CA . LEU A 1 252 ? 9.346 9.053 -23.918 1.00 78.94 252 LEU A CA 1
ATOM 2009 C C . LEU A 1 252 ? 10.006 8.007 -24.809 1.00 78.94 252 LEU A C 1
ATOM 2011 O O . LEU A 1 252 ? 11.236 7.914 -24.848 1.00 78.94 252 LEU A O 1
ATOM 2015 N N . ALA A 1 253 ? 9.209 7.243 -25.546 1.00 73.94 253 ALA A N 1
ATOM 2016 C CA . ALA A 1 253 ? 9.723 6.296 -26.510 1.00 73.94 253 ALA A CA 1
ATOM 2017 C C . ALA A 1 253 ? 10.427 7.032 -27.666 1.00 73.94 253 ALA A C 1
ATOM 2019 O O . ALA A 1 253 ? 11.577 6.721 -27.971 1.00 73.94 253 ALA A O 1
ATOM 2020 N N . ASN A 1 254 ? 9.840 8.114 -28.189 1.00 80.00 254 ASN A N 1
ATOM 2021 C CA . ASN A 1 254 ? 10.495 8.989 -29.165 1.00 80.00 254 ASN A CA 1
ATOM 2022 C C . ASN A 1 254 ? 11.830 9.556 -28.646 1.00 80.00 254 ASN A C 1
ATOM 2024 O O . ASN A 1 254 ? 12.802 9.593 -29.397 1.00 80.00 254 ASN A O 1
ATOM 2028 N N . ILE A 1 255 ? 11.922 9.939 -27.366 1.00 83.69 255 ILE A N 1
ATOM 2029 C CA . ILE A 1 255 ? 13.161 10.426 -26.734 1.00 83.69 255 ILE A CA 1
ATOM 2030 C C . ILE A 1 255 ? 14.204 9.308 -26.614 1.00 83.69 255 ILE A C 1
ATOM 2032 O O . ILE A 1 255 ? 15.362 9.513 -26.975 1.00 83.69 255 ILE A O 1
ATOM 2036 N N . LYS A 1 256 ? 13.824 8.108 -26.153 1.00 73.19 256 LYS A N 1
ATOM 2037 C CA . LYS A 1 256 ? 14.742 6.950 -26.067 1.00 73.19 256 LYS A CA 1
ATOM 2038 C C . LYS A 1 256 ? 15.327 6.596 -27.435 1.00 73.19 256 LYS A C 1
ATOM 2040 O O . LYS A 1 256 ? 16.510 6.254 -27.561 1.00 73.19 256 LYS A O 1
ATOM 2045 N N . CYS A 1 257 ? 14.489 6.706 -28.455 1.00 69.06 257 CYS A N 1
ATOM 2046 C CA . CYS A 1 257 ? 14.793 6.380 -29.838 1.00 69.06 257 CYS A CA 1
ATOM 2047 C C . CYS A 1 257 ? 15.434 7.550 -30.597 1.00 69.06 257 CYS A C 1
ATOM 2049 O O . CYS A 1 257 ? 15.952 7.367 -31.702 1.00 69.06 257 CYS A O 1
ATOM 2051 N N . PHE A 1 258 ? 15.477 8.740 -29.993 1.00 79.69 258 PHE A N 1
ATOM 2052 C CA . PHE A 1 258 ? 16.119 9.901 -30.575 1.00 79.69 258 PHE A CA 1
ATOM 2053 C C . PHE A 1 258 ? 17.625 9.657 -30.708 1.00 79.69 258 PHE A C 1
ATOM 2055 O O . PHE A 1 258 ? 18.338 9.296 -29.765 1.00 79.69 258 PHE A O 1
ATOM 2062 N N . ARG A 1 259 ? 18.127 9.841 -31.926 1.00 74.31 259 ARG A N 1
ATOM 2063 C CA . ARG A 1 259 ? 19.555 9.827 -32.244 1.00 74.31 259 ARG A CA 1
ATOM 2064 C C . ARG A 1 259 ? 19.854 11.092 -33.043 1.00 74.31 259 ARG A C 1
ATOM 2066 O O . ARG A 1 259 ? 19.268 11.253 -34.118 1.00 74.31 259 ARG A O 1
ATOM 2073 N N . PRO A 1 260 ? 20.732 11.984 -32.552 1.00 74.56 260 PRO A N 1
ATOM 2074 C CA . PRO A 1 260 ? 20.986 13.255 -33.214 1.00 74.56 260 PRO A CA 1
ATOM 2075 C C . PRO A 1 260 ? 21.616 13.040 -34.596 1.00 74.56 260 PRO A C 1
ATOM 2077 O O . PRO A 1 260 ? 22.367 12.085 -34.833 1.00 74.56 260 PRO A O 1
ATOM 2080 N N . GLN A 1 261 ? 21.289 13.929 -35.534 1.00 72.38 261 GLN A N 1
ATOM 2081 C CA . GLN A 1 261 ? 21.823 13.885 -36.901 1.00 72.38 261 GLN A CA 1
ATOM 2082 C C . GLN A 1 261 ? 23.294 14.297 -36.970 1.00 72.38 261 GLN A C 1
ATOM 2084 O O . GLN A 1 261 ? 24.000 13.869 -37.877 1.00 72.38 261 GLN A O 1
ATOM 2089 N N . THR A 1 262 ? 23.764 15.056 -35.984 1.00 76.19 262 THR A N 1
ATOM 2090 C CA . THR A 1 262 ? 25.160 15.453 -35.840 1.00 76.19 262 THR A CA 1
ATOM 2091 C C . THR A 1 262 ? 25.711 14.973 -34.507 1.00 76.19 262 THR A C 1
ATOM 2093 O O . THR A 1 262 ? 24.985 14.818 -33.524 1.00 76.19 262 THR A O 1
ATOM 2096 N N . THR A 1 263 ? 26.999 14.656 -34.480 1.00 74.81 263 THR A N 1
ATOM 2097 C CA . THR A 1 263 ? 27.694 14.329 -33.228 1.00 74.81 263 THR A CA 1
ATOM 2098 C C . THR A 1 263 ? 28.251 15.588 -32.578 1.00 74.81 263 THR A C 1
ATOM 2100 O O . THR A 1 263 ? 28.393 16.610 -33.239 1.00 74.81 263 THR A O 1
ATOM 2103 N N . VAL A 1 264 ? 28.597 15.528 -31.289 1.00 75.75 264 VAL A N 1
ATOM 2104 C CA . VAL A 1 264 ? 29.189 16.676 -30.577 1.00 75.75 264 VAL A CA 1
ATOM 2105 C C . VAL A 1 264 ? 30.455 17.207 -31.268 1.00 75.75 264 VAL A C 1
ATOM 2107 O O . VAL A 1 264 ? 30.688 18.407 -31.272 1.00 75.75 264 VAL A O 1
ATOM 2110 N N . PHE A 1 265 ? 31.207 16.333 -31.945 1.00 73.62 265 PHE A N 1
ATOM 2111 C CA . PHE A 1 265 ? 32.402 16.673 -32.729 1.00 73.62 265 PHE A CA 1
ATOM 2112 C C . PHE A 1 265 ? 32.097 17.288 -34.103 1.00 73.62 265 PHE A C 1
ATOM 2114 O O . PHE A 1 265 ? 33.004 17.712 -34.809 1.00 73.62 265 PHE A O 1
ATOM 2121 N N . GLU A 1 266 ? 30.827 17.302 -34.507 1.00 75.06 266 GLU A N 1
ATOM 2122 C CA . GLU A 1 266 ? 30.351 17.955 -35.727 1.00 75.06 266 GLU A CA 1
ATOM 2123 C C . GLU A 1 266 ? 29.691 19.311 -35.436 1.00 75.06 266 GLU A C 1
ATOM 2125 O O . GLU A 1 266 ? 29.415 20.071 -36.363 1.00 75.06 266 GLU A O 1
ATOM 2130 N N . LEU A 1 267 ? 29.456 19.626 -34.158 1.00 74.12 267 LEU A N 1
ATOM 2131 C CA . LEU A 1 267 ? 28.928 20.910 -33.713 1.00 74.12 267 LEU A CA 1
ATOM 2132 C C . LEU A 1 267 ? 30.073 21.924 -33.639 1.00 74.12 267 LEU A C 1
ATOM 2134 O O . LEU A 1 267 ? 31.064 21.693 -32.955 1.00 74.12 267 LEU A O 1
ATOM 2138 N N . ASN A 1 268 ? 29.939 23.047 -34.347 1.00 72.56 268 ASN A N 1
ATOM 2139 C CA . ASN A 1 268 ? 30.915 24.149 -34.399 1.00 72.56 268 ASN A CA 1
ATOM 2140 C C . ASN A 1 268 ? 32.332 23.791 -34.901 1.00 72.56 268 ASN A C 1
ATOM 2142 O O . ASN A 1 268 ? 33.208 24.655 -34.902 1.00 72.56 268 ASN A O 1
ATOM 2146 N N . ALA A 1 269 ? 32.565 22.559 -35.355 1.00 72.50 269 ALA A N 1
ATOM 2147 C CA . ALA A 1 269 ? 33.842 22.133 -35.917 1.00 72.50 269 ALA A CA 1
ATOM 2148 C C . ALA A 1 269 ? 34.007 22.618 -37.364 1.00 72.50 269 ALA A C 1
ATOM 2150 O O . ALA A 1 269 ? 33.051 22.657 -38.149 1.00 72.50 269 ALA A O 1
ATOM 2151 N N . LYS A 1 270 ? 35.239 22.980 -37.732 1.00 74.06 270 LYS A N 1
ATOM 2152 C CA . LYS A 1 270 ? 35.566 23.353 -39.112 1.00 74.06 270 LYS A CA 1
ATOM 2153 C C . LYS A 1 270 ? 35.734 22.079 -39.933 1.00 74.06 270 LYS A C 1
ATOM 2155 O O . LYS A 1 270 ? 36.195 21.058 -39.435 1.00 74.06 270 LYS A O 1
ATOM 2160 N N . SER A 1 271 ? 35.436 22.134 -41.230 1.00 69.44 271 SER A N 1
ATOM 2161 C CA . SER A 1 271 ? 35.595 20.976 -42.127 1.00 69.44 271 SER A CA 1
ATOM 2162 C C . SER A 1 271 ? 37.039 20.460 -42.233 1.00 69.44 271 SER A C 1
ATOM 2164 O O . SER A 1 271 ? 37.251 19.368 -42.762 1.00 69.44 271 SER A O 1
ATOM 2166 N N . SER A 1 272 ? 38.026 21.237 -41.767 1.00 74.44 272 SER A N 1
ATOM 2167 C CA . SER A 1 272 ? 39.431 20.829 -41.678 1.00 74.44 272 SER A CA 1
ATOM 2168 C C . SER A 1 272 ? 39.739 19.944 -40.473 1.00 74.44 272 SER A C 1
ATOM 2170 O O . SER A 1 272 ? 40.781 19.296 -40.475 1.00 74.44 272 SER A O 1
ATOM 2172 N N . ASP A 1 273 ? 38.880 19.923 -39.452 1.00 82.75 273 ASP A N 1
ATOM 2173 C CA . ASP A 1 273 ? 39.149 19.185 -38.224 1.00 82.75 273 ASP A CA 1
ATOM 2174 C C . ASP A 1 273 ? 39.083 17.676 -38.485 1.00 82.75 273 ASP A C 1
ATOM 2176 O O . ASP A 1 273 ? 38.102 17.138 -39.010 1.00 82.75 273 ASP A O 1
ATOM 2180 N N . GLU A 1 274 ? 40.143 16.969 -38.097 1.00 83.88 274 GLU A N 1
ATOM 2181 C CA . GLU A 1 274 ? 40.277 15.527 -38.325 1.00 83.88 274 GLU A CA 1
ATOM 2182 C C . GLU A 1 274 ? 39.139 14.742 -37.653 1.00 83.88 274 GLU A C 1
ATOM 2184 O O . GLU A 1 274 ? 38.553 13.827 -38.232 1.00 83.88 274 GLU A O 1
ATOM 2189 N N . GLN A 1 275 ? 38.746 15.171 -36.452 1.00 81.00 275 GLN A N 1
ATOM 2190 C CA . GLN A 1 275 ? 37.654 14.572 -35.686 1.00 81.00 275 GLN A CA 1
ATOM 2191 C C . GLN A 1 275 ? 36.314 14.671 -36.433 1.00 81.00 275 GLN A C 1
ATOM 2193 O O . GLN A 1 275 ? 35.570 13.690 -36.495 1.00 81.00 275 GLN A O 1
ATOM 2198 N N . TRP A 1 276 ? 36.040 15.808 -37.080 1.00 83.06 276 TRP A N 1
ATOM 2199 C CA . TRP A 1 276 ? 34.842 16.005 -37.899 1.00 83.06 276 TRP A CA 1
ATOM 2200 C C . TRP A 1 276 ? 34.824 15.053 -39.101 1.00 83.06 276 TRP A C 1
ATOM 2202 O O . TRP A 1 276 ? 33.821 14.386 -39.374 1.00 83.06 276 TRP A O 1
ATOM 2212 N N . ARG A 1 277 ? 35.961 14.928 -39.801 1.00 83.38 277 ARG A N 1
ATOM 2213 C CA . ARG A 1 277 ? 36.098 14.050 -40.975 1.00 83.38 277 ARG A CA 1
ATOM 2214 C C . ARG A 1 277 ? 35.882 12.584 -40.620 1.00 83.38 277 ARG A C 1
ATOM 2216 O O . ARG A 1 277 ? 35.150 11.884 -41.325 1.00 83.38 277 ARG A O 1
ATOM 2223 N N . VAL A 1 278 ? 36.495 12.127 -39.530 1.00 86.69 278 VAL A N 1
ATOM 2224 C CA . VAL A 1 278 ? 36.384 10.743 -39.056 1.00 86.69 278 VAL A CA 1
ATOM 2225 C C . VAL A 1 278 ? 34.943 10.415 -38.664 1.00 86.69 278 VAL A C 1
ATOM 2227 O O . VAL A 1 278 ? 34.431 9.358 -39.046 1.00 86.69 278 VAL A O 1
ATOM 2230 N N . MET A 1 279 ? 34.255 11.317 -37.958 1.00 82.62 279 MET A N 1
ATOM 2231 C CA . MET A 1 279 ? 32.866 11.100 -37.540 1.00 82.62 279 MET A CA 1
ATOM 2232 C C . MET A 1 279 ? 31.901 11.055 -38.730 1.00 82.62 279 MET A C 1
ATOM 2234 O O . MET A 1 279 ? 31.090 10.126 -38.820 1.00 82.62 279 MET A O 1
ATOM 2238 N N . LYS A 1 280 ? 32.073 11.942 -39.718 1.00 81.38 280 LYS A N 1
ATOM 2239 C CA . LYS A 1 280 ? 31.274 11.939 -40.952 1.00 81.38 280 LYS A CA 1
ATOM 2240 C C . LYS A 1 280 ? 31.508 10.681 -41.795 1.00 81.38 280 LYS A C 1
ATOM 2242 O O . LYS A 1 280 ? 30.560 10.101 -42.331 1.00 81.38 280 LYS A O 1
ATOM 2247 N N . ALA A 1 281 ? 32.756 10.216 -41.883 1.00 85.69 281 ALA A N 1
ATOM 2248 C CA . ALA A 1 281 ? 33.103 8.976 -42.574 1.00 85.69 281 ALA A CA 1
ATOM 2249 C C . ALA A 1 281 ? 32.490 7.743 -41.887 1.00 85.69 281 ALA A C 1
ATOM 2251 O O . ALA A 1 281 ? 31.871 6.917 -42.561 1.00 85.69 281 ALA A O 1
ATOM 2252 N N . LYS A 1 282 ? 32.582 7.644 -40.552 1.00 84.81 282 LYS A N 1
ATOM 2253 C CA . LYS A 1 282 ? 31.938 6.569 -39.776 1.00 84.81 282 LYS A CA 1
ATOM 2254 C C . LYS A 1 282 ? 30.418 6.584 -39.933 1.00 84.81 282 LYS A C 1
ATOM 2256 O O . LYS A 1 282 ? 29.821 5.530 -40.145 1.00 84.81 282 LYS A O 1
ATOM 2261 N N . ARG A 1 283 ? 29.782 7.759 -39.892 1.00 79.69 283 ARG A N 1
ATOM 2262 C CA . ARG A 1 283 ? 28.331 7.882 -40.097 1.00 79.69 283 ARG A CA 1
ATOM 2263 C C . ARG A 1 283 ? 27.922 7.403 -41.488 1.00 79.69 283 ARG A C 1
ATOM 2265 O O . ARG A 1 283 ? 26.976 6.633 -41.590 1.00 79.69 283 ARG A O 1
ATOM 2272 N N . ARG A 1 284 ? 28.677 7.752 -42.537 1.00 82.88 284 ARG A N 1
ATOM 2273 C CA . ARG A 1 284 ? 28.431 7.261 -43.905 1.00 82.88 284 ARG A CA 1
ATOM 2274 C C . ARG A 1 284 ? 28.458 5.732 -43.988 1.00 82.88 284 ARG A C 1
ATOM 2276 O O . ARG A 1 284 ? 27.618 5.149 -44.664 1.00 82.88 284 ARG A O 1
ATOM 2283 N N . VAL A 1 285 ? 29.390 5.087 -43.284 1.00 87.19 285 VAL A N 1
ATOM 2284 C CA . VAL A 1 285 ? 29.476 3.618 -43.221 1.00 87.19 285 VAL A CA 1
ATOM 2285 C C . VAL A 1 285 ? 28.276 3.021 -42.478 1.00 87.19 285 VAL A C 1
ATOM 2287 O O . VAL A 1 285 ? 27.684 2.048 -42.938 1.00 87.19 285 VAL A O 1
ATOM 2290 N N . HIS A 1 286 ? 27.880 3.613 -41.350 1.00 84.00 286 HIS A N 1
ATOM 2291 C CA . HIS A 1 286 ? 26.798 3.090 -40.511 1.00 84.00 286 HIS A CA 1
ATOM 2292 C C . HIS A 1 286 ? 25.390 3.562 -40.909 1.00 84.00 286 HIS A C 1
ATOM 2294 O O . HIS A 1 286 ? 24.418 3.094 -40.319 1.00 84.00 286 HIS A O 1
ATOM 2300 N N . GLN A 1 287 ? 25.258 4.421 -41.925 1.00 82.94 287 GLN A N 1
ATOM 2301 C CA . GLN A 1 287 ? 24.001 5.064 -42.322 1.00 82.94 287 GLN A CA 1
ATOM 2302 C C . GLN A 1 287 ? 22.878 4.051 -42.574 1.00 82.94 287 GLN A C 1
ATOM 2304 O O . GLN A 1 287 ? 21.818 4.145 -41.965 1.00 82.94 287 GLN A O 1
ATOM 2309 N N . LYS A 1 288 ? 23.150 2.998 -43.358 1.00 83.88 288 LYS A N 1
ATOM 2310 C CA . LYS A 1 288 ? 22.166 1.938 -43.642 1.00 83.88 288 LYS A CA 1
ATOM 2311 C C . LYS A 1 288 ? 21.636 1.261 -42.376 1.00 83.88 288 LYS A C 1
ATOM 2313 O O . LYS A 1 288 ? 20.448 0.979 -42.286 1.00 83.88 288 LYS A O 1
ATOM 2318 N N . LYS A 1 289 ? 22.503 1.013 -41.391 1.00 81.25 289 LYS A N 1
ATOM 2319 C CA . LYS A 1 289 ? 22.129 0.334 -40.142 1.00 81.25 289 LYS A CA 1
ATOM 2320 C C . LYS A 1 289 ? 21.382 1.268 -39.189 1.00 81.25 289 LYS A C 1
ATOM 2322 O O . LYS A 1 289 ? 20.493 0.829 -38.468 1.00 81.25 289 LYS A O 1
ATOM 2327 N N . ILE A 1 290 ? 21.710 2.561 -39.226 1.00 76.94 290 ILE A N 1
ATOM 2328 C CA . ILE A 1 290 ? 20.972 3.612 -38.517 1.00 76.94 290 ILE A CA 1
ATOM 2329 C C . ILE A 1 290 ? 19.551 3.720 -39.076 1.00 76.94 290 ILE A C 1
ATOM 2331 O O . ILE A 1 290 ? 18.603 3.745 -38.296 1.00 76.94 290 ILE A O 1
ATOM 2335 N N . ASP A 1 291 ? 19.397 3.739 -40.400 1.00 80.56 291 ASP A N 1
ATOM 2336 C CA . ASP A 1 291 ? 18.092 3.867 -41.054 1.00 80.56 291 ASP A CA 1
ATOM 2337 C C . ASP A 1 291 ? 17.230 2.612 -40.857 1.00 80.56 291 ASP A C 1
ATOM 2339 O O . ASP A 1 291 ? 16.042 2.725 -40.567 1.00 80.56 291 ASP A O 1
ATOM 2343 N N . GLN A 1 292 ? 17.836 1.419 -40.901 1.00 81.81 292 GLN A N 1
ATOM 2344 C CA . GLN A 1 292 ? 17.165 0.155 -40.570 1.00 81.81 292 GLN A CA 1
ATOM 2345 C C . GLN A 1 292 ? 16.678 0.113 -39.118 1.00 81.81 292 GLN A C 1
ATOM 2347 O O . GLN A 1 292 ? 15.518 -0.210 -38.876 1.00 81.81 292 GLN A O 1
ATOM 2352 N N . ASN A 1 293 ? 17.526 0.489 -38.154 1.00 77.25 293 ASN A N 1
ATOM 2353 C CA . ASN A 1 293 ? 17.115 0.546 -36.751 1.00 77.25 293 ASN A CA 1
ATOM 2354 C C . ASN A 1 293 ? 16.028 1.605 -36.527 1.00 77.25 293 ASN A C 1
ATOM 2356 O O . ASN A 1 293 ? 15.070 1.336 -35.815 1.00 77.25 293 ASN A O 1
ATOM 2360 N N . LYS A 1 294 ? 16.124 2.781 -37.168 1.00 73.12 294 LYS A N 1
ATOM 2361 C CA . LYS A 1 294 ? 15.069 3.807 -37.110 1.00 73.12 294 LYS A CA 1
ATOM 2362 C C . LYS A 1 294 ? 13.742 3.288 -37.659 1.00 73.12 294 LYS A C 1
ATOM 2364 O O . LYS A 1 294 ? 12.716 3.496 -37.023 1.00 73.12 294 LYS A O 1
ATOM 2369 N N . ALA A 1 295 ? 13.752 2.617 -38.810 1.00 75.38 295 ALA A N 1
ATOM 2370 C CA . ALA A 1 295 ? 12.545 2.059 -39.413 1.00 75.38 295 ALA A CA 1
ATOM 2371 C C . ALA A 1 295 ? 11.913 0.971 -38.530 1.00 75.38 295 ALA A C 1
ATOM 2373 O O . ALA A 1 295 ? 10.701 0.990 -38.333 1.00 75.38 295 ALA A O 1
ATOM 2374 N N . ALA A 1 296 ? 12.725 0.082 -37.948 1.00 76.19 296 ALA A N 1
ATOM 2375 C CA . ALA A 1 296 ? 12.260 -0.951 -37.022 1.00 76.19 296 ALA A CA 1
ATOM 2376 C C . ALA A 1 296 ? 11.625 -0.345 -35.761 1.00 76.19 296 ALA A C 1
ATOM 2378 O O . ALA A 1 296 ? 10.519 -0.713 -35.383 1.00 76.19 296 ALA A O 1
ATOM 2379 N N . THR A 1 297 ? 12.278 0.651 -35.166 1.00 67.62 297 THR A N 1
ATOM 2380 C CA . THR A 1 297 ? 11.764 1.359 -33.992 1.00 67.62 297 THR A CA 1
ATOM 2381 C C . THR A 1 297 ? 10.482 2.141 -34.286 1.00 67.62 297 THR A C 1
ATOM 2383 O O . THR A 1 297 ? 9.557 2.126 -33.486 1.00 67.62 297 THR A O 1
ATOM 2386 N N . VAL A 1 298 ? 10.381 2.807 -35.441 1.00 71.00 298 VAL A N 1
ATOM 2387 C CA . VAL A 1 298 ? 9.146 3.503 -35.843 1.00 71.00 298 VAL A CA 1
ATOM 2388 C C . VAL A 1 298 ? 8.013 2.510 -36.121 1.00 71.00 298 VAL A C 1
ATOM 2390 O O . VAL A 1 298 ? 6.864 2.812 -35.815 1.00 71.00 298 VAL A O 1
ATOM 2393 N N . ALA A 1 299 ? 8.312 1.333 -36.675 1.00 72.62 299 ALA A N 1
ATOM 2394 C CA . ALA A 1 299 ? 7.324 0.274 -36.866 1.00 72.62 299 ALA A CA 1
ATOM 2395 C C . ALA A 1 299 ? 6.816 -0.287 -35.525 1.00 72.62 299 ALA A C 1
ATOM 2397 O O . ALA A 1 299 ? 5.614 -0.464 -35.364 1.00 72.62 299 ALA A O 1
ATOM 2398 N N . GLU A 1 300 ? 7.704 -0.481 -34.548 1.00 69.50 300 GLU A N 1
ATOM 2399 C CA . GLU A 1 300 ? 7.361 -0.899 -33.182 1.00 69.50 300 GLU A CA 1
ATOM 2400 C C . GLU A 1 300 ? 6.484 0.146 -32.466 1.00 69.50 300 GLU A C 1
ATOM 2402 O O . GLU A 1 300 ? 5.467 -0.193 -31.869 1.00 69.50 300 GLU A O 1
ATOM 2407 N N . LEU A 1 301 ? 6.802 1.437 -32.619 1.00 61.91 301 LEU A N 1
ATOM 2408 C CA . LEU A 1 301 ? 5.995 2.541 -32.082 1.00 61.91 301 LEU A CA 1
ATOM 2409 C C . LEU A 1 301 ? 4.620 2.665 -32.749 1.00 61.91 301 LEU A C 1
ATOM 2411 O O . LEU A 1 301 ? 3.642 2.971 -32.073 1.00 61.91 301 LEU A O 1
ATOM 2415 N N . LYS A 1 302 ? 4.531 2.417 -34.062 1.00 65.94 302 LYS A N 1
ATOM 2416 C CA . LYS A 1 302 ? 3.252 2.389 -34.788 1.00 65.94 302 LYS A CA 1
ATOM 2417 C C . LYS A 1 302 ? 2.397 1.178 -34.421 1.00 65.94 302 LYS A C 1
ATOM 2419 O O . LYS A 1 302 ? 1.178 1.283 -34.413 1.00 65.94 302 LYS A O 1
ATOM 2424 N N . ALA A 1 303 ? 3.013 0.041 -34.109 1.00 65.75 303 ALA A N 1
ATOM 2425 C CA . ALA A 1 303 ? 2.287 -1.121 -33.605 1.00 65.75 303 ALA A CA 1
ATOM 2426 C C . ALA A 1 303 ? 1.665 -0.829 -32.227 1.00 65.75 303 ALA A C 1
ATOM 2428 O O . ALA A 1 303 ? 0.509 -1.162 -32.004 1.00 65.75 303 ALA A O 1
ATOM 2429 N N . LEU A 1 304 ? 2.384 -0.112 -31.353 1.00 57.66 304 LEU A N 1
ATOM 2430 C CA . LEU A 1 304 ? 1.868 0.348 -30.056 1.00 57.66 304 LEU A CA 1
ATOM 2431 C C . LEU A 1 304 ? 0.746 1.398 -30.174 1.00 57.66 304 LEU A C 1
ATOM 2433 O O . LEU A 1 304 ? -0.053 1.527 -29.252 1.00 57.66 304 LEU A O 1
ATOM 2437 N N . SER A 1 305 ? 0.676 2.152 -31.279 1.00 52.56 305 SER A N 1
ATOM 2438 C CA . SER A 1 305 ? -0.398 3.127 -31.525 1.00 52.56 305 SER A CA 1
ATOM 2439 C C . SER A 1 305 ? -1.634 2.547 -32.218 1.00 52.56 305 SER A C 1
ATOM 2441 O O . SER A 1 305 ? -2.674 3.195 -32.198 1.00 52.56 305 SER A O 1
ATOM 2443 N N . ASN A 1 306 ? -1.513 1.377 -32.855 1.00 48.84 306 ASN A N 1
ATOM 2444 C CA . ASN A 1 306 ? -2.553 0.773 -33.697 1.00 48.84 306 ASN A CA 1
ATOM 2445 C C . ASN A 1 306 ? -3.325 -0.370 -33.014 1.00 48.84 306 ASN A C 1
ATOM 2447 O O . ASN A 1 306 ? -4.125 -1.028 -33.678 1.00 48.84 306 ASN A O 1
ATOM 2451 N N . GLU A 1 307 ? -3.114 -0.629 -31.721 1.00 43.53 307 GLU A N 1
ATOM 2452 C CA . GLU A 1 307 ? -4.083 -1.402 -30.933 1.00 43.53 307 GLU A CA 1
ATOM 2453 C C . GLU A 1 307 ? -5.349 -0.542 -30.790 1.00 43.53 307 GLU A C 1
ATOM 2455 O O . GLU A 1 307 ? -5.502 0.248 -29.858 1.00 43.53 307 GLU A O 1
ATOM 2460 N N . GLU A 1 308 ? -6.202 -0.620 -31.812 1.00 37.34 308 GLU A N 1
ATOM 2461 C CA . GLU A 1 308 ? -7.504 0.024 -31.862 1.00 37.34 308 GLU A CA 1
ATOM 2462 C C . GLU A 1 308 ? -8.465 -0.603 -30.842 1.00 37.34 308 GLU A C 1
ATOM 2464 O O . GLU A 1 308 ? -8.476 -1.803 -30.569 1.00 37.34 308 GLU A O 1
ATOM 2469 N N . ASP A 1 309 ? -9.270 0.290 -30.286 1.00 34.41 309 ASP A N 1
ATOM 2470 C CA . ASP A 1 309 ? -10.329 0.126 -29.304 1.00 34.41 309 ASP A CA 1
ATOM 2471 C C . ASP A 1 309 ? -11.300 -1.040 -29.632 1.00 34.41 309 ASP A C 1
ATOM 2473 O O . ASP A 1 309 ? -11.959 -1.008 -30.678 1.00 34.41 309 ASP A O 1
ATOM 2477 N N . PRO A 1 310 ? -11.491 -2.047 -28.750 1.00 34.69 310 PRO A N 1
ATOM 2478 C CA . PRO A 1 310 ? -12.517 -3.079 -28.940 1.00 34.69 310 PRO A CA 1
ATOM 2479 C C . PRO A 1 310 ? -13.945 -2.509 -29.022 1.00 34.69 310 PRO A C 1
ATOM 2481 O O . PRO A 1 310 ? -14.858 -3.192 -29.484 1.00 34.69 310 PRO A O 1
ATOM 2484 N N . LEU A 1 311 ? -14.160 -1.255 -28.606 1.00 38.44 311 LEU A N 1
ATOM 2485 C CA . LEU A 1 311 ? -15.479 -0.622 -28.568 1.00 38.44 311 LEU A CA 1
ATOM 2486 C C . LEU A 1 311 ? -15.984 -0.105 -29.927 1.00 38.44 311 LEU A C 1
ATOM 2488 O O . LEU A 1 311 ? -17.145 0.293 -30.014 1.00 38.44 311 LEU A O 1
ATOM 2492 N N . GLN A 1 312 ? -15.183 -0.144 -31.000 1.00 34.16 312 GLN A N 1
ATOM 2493 C CA . GLN A 1 312 ? -15.641 0.264 -32.341 1.00 34.16 312 GLN A CA 1
ATOM 2494 C C . GLN A 1 312 ? -16.116 -0.890 -33.238 1.00 34.16 312 GLN A C 1
ATOM 2496 O O . GLN A 1 312 ? -16.794 -0.638 -34.233 1.00 34.16 312 GLN A O 1
ATOM 2501 N N . GLN A 1 313 ? -15.872 -2.154 -32.876 1.00 32.72 313 GLN A N 1
ATOM 2502 C CA . GLN A 1 313 ? -16.402 -3.306 -33.629 1.00 32.72 313 GLN A CA 1
ATOM 2503 C C . GLN A 1 313 ? -17.789 -3.774 -33.161 1.00 32.72 313 GLN A C 1
ATOM 2505 O O . GLN A 1 313 ? -18.448 -4.537 -33.867 1.00 32.72 313 GLN A O 1
ATOM 2510 N N . GLN A 1 314 ? -18.292 -3.263 -32.034 1.00 34.06 314 GLN A N 1
ATOM 2511 C CA . GLN A 1 314 ? -19.600 -3.654 -31.497 1.00 34.06 314 GLN A CA 1
ATOM 2512 C C . GLN A 1 314 ? -20.802 -3.048 -32.250 1.00 34.06 314 GLN A C 1
ATOM 2514 O O . GLN A 1 314 ? -21.930 -3.444 -31.993 1.00 34.06 314 GLN A O 1
ATOM 2519 N N . GLN A 1 315 ? -20.599 -2.107 -33.181 1.00 31.19 315 GLN A N 1
ATOM 2520 C CA . GLN A 1 315 ? -21.701 -1.450 -33.906 1.00 31.19 315 GLN A CA 1
ATOM 2521 C C . GLN A 1 315 ? -22.036 -2.069 -35.274 1.00 31.19 315 GLN A C 1
ATOM 2523 O O . GLN A 1 315 ? -22.914 -1.551 -35.958 1.00 31.19 315 GLN A O 1
ATOM 2528 N N . HIS A 1 316 ? -21.388 -3.168 -35.689 1.00 30.22 316 HIS A N 1
ATOM 2529 C CA . HIS A 1 316 ? -21.599 -3.717 -37.038 1.00 30.22 316 HIS A CA 1
ATOM 2530 C C . HIS A 1 316 ? -21.928 -5.220 -37.132 1.00 30.22 316 HIS A C 1
ATOM 2532 O O . HIS A 1 316 ? -21.972 -5.747 -38.246 1.00 30.22 316 HIS A O 1
ATOM 2538 N N . VAL A 1 317 ? -22.211 -5.910 -36.016 1.00 29.45 317 VAL A N 1
ATOM 2539 C CA . VAL A 1 317 ? -22.586 -7.347 -36.023 1.00 29.45 317 VAL A CA 1
ATOM 2540 C C . VAL A 1 317 ? -23.839 -7.655 -35.182 1.00 29.45 317 VAL A C 1
ATOM 2542 O O . VAL A 1 317 ? -24.031 -8.779 -34.733 1.00 29.45 317 VAL A O 1
ATOM 2545 N N . ASP A 1 318 ? -24.749 -6.693 -35.016 1.00 28.25 318 ASP A N 1
ATOM 2546 C CA . ASP A 1 318 ? -26.116 -6.988 -34.560 1.00 28.25 318 ASP A CA 1
ATOM 2547 C C . ASP A 1 318 ? -27.001 -7.348 -35.762 1.00 28.25 318 ASP A C 1
ATOM 2549 O O . ASP A 1 318 ? -27.849 -6.575 -36.207 1.00 28.25 318 ASP A O 1
ATOM 2553 N N . ALA A 1 319 ? -26.783 -8.539 -36.320 1.00 30.42 319 ALA A N 1
ATOM 2554 C CA . ALA A 1 319 ? -27.785 -9.229 -37.124 1.00 30.42 319 ALA A CA 1
ATOM 2555 C C . ALA A 1 319 ? -27.513 -10.743 -37.133 1.00 30.42 319 ALA A C 1
ATOM 2557 O O . ALA A 1 319 ? -26.513 -11.194 -37.681 1.00 30.42 319 ALA A O 1
ATOM 2558 N N . HIS A 1 320 ? -28.491 -11.490 -36.610 1.00 29.00 320 HIS A N 1
ATOM 2559 C CA . HIS A 1 320 ? -28.751 -12.928 -36.771 1.00 29.00 320 HIS A CA 1
ATOM 2560 C C . HIS A 1 320 ? -28.186 -13.965 -35.758 1.00 29.00 320 HIS A C 1
ATOM 2562 O O . HIS A 1 320 ? -27.070 -14.450 -35.877 1.00 29.00 320 HIS A O 1
ATOM 2568 N N . VAL A 1 321 ? -29.142 -14.446 -34.936 1.00 28.95 321 VAL A N 1
ATOM 2569 C CA . VAL A 1 321 ? -29.463 -15.847 -34.544 1.00 28.95 321 VAL A CA 1
ATOM 2570 C C . VAL A 1 321 ? -28.909 -16.420 -33.224 1.00 28.95 321 VAL A C 1
ATOM 2572 O O . VAL A 1 321 ? -27.712 -16.471 -32.972 1.00 28.95 321 VAL A O 1
ATOM 2575 N N . ASN A 1 322 ? -29.880 -16.898 -32.430 1.00 27.25 322 ASN A N 1
ATOM 2576 C CA . ASN A 1 322 ? -29.839 -17.669 -31.182 1.00 27.25 322 ASN A CA 1
ATOM 2577 C C . ASN A 1 322 ? -29.039 -18.985 -31.263 1.00 27.25 322 ASN A C 1
ATOM 2579 O O . ASN A 1 322 ? -29.163 -19.702 -32.250 1.00 27.25 322 ASN A O 1
ATOM 2583 N N . ASP A 1 323 ? -28.335 -19.357 -30.186 1.00 26.16 323 ASP A N 1
ATOM 2584 C CA . ASP A 1 323 ? -28.719 -20.448 -29.258 1.00 26.16 323 ASP A CA 1
ATOM 2585 C C . ASP A 1 323 ? -27.654 -20.646 -28.147 1.00 26.16 323 ASP A C 1
ATOM 2587 O O . ASP A 1 323 ? -26.506 -20.222 -28.312 1.00 26.16 323 ASP A O 1
ATOM 2591 N N . PRO A 1 324 ? -28.013 -21.219 -26.976 1.00 29.56 324 PRO A N 1
ATOM 2592 C CA . PRO A 1 324 ? -27.213 -21.135 -25.758 1.00 29.56 324 PRO A CA 1
ATOM 2593 C C . PRO A 1 324 ? -26.197 -22.279 -25.653 1.00 29.56 324 PRO A C 1
ATOM 2595 O O . PRO A 1 324 ? -26.531 -23.443 -25.873 1.00 29.56 324 PRO A O 1
ATOM 2598 N N . VAL A 1 325 ? -24.971 -21.965 -25.227 1.00 27.77 325 VAL A N 1
ATOM 2599 C CA . VAL A 1 325 ? -24.003 -22.976 -24.779 1.00 27.77 325 VAL A CA 1
ATOM 2600 C C . VAL A 1 325 ? -23.705 -22.762 -23.302 1.00 27.77 325 VAL A C 1
ATOM 2602 O O . VAL A 1 325 ? -23.111 -21.769 -22.886 1.00 27.77 325 VAL A O 1
ATOM 2605 N N . ASP A 1 326 ? -24.175 -23.737 -22.536 1.00 28.75 326 ASP A N 1
ATOM 2606 C CA . ASP A 1 326 ? -23.871 -24.014 -21.143 1.00 28.75 326 ASP A CA 1
ATOM 2607 C C . ASP A 1 326 ? -22.379 -24.355 -20.974 1.00 28.75 326 ASP A C 1
ATOM 2609 O O . ASP A 1 326 ? -21.842 -25.192 -21.700 1.00 28.75 326 ASP A O 1
ATOM 2613 N N . LEU A 1 327 ? -21.711 -23.708 -20.017 1.00 30.48 327 LEU A N 1
ATOM 2614 C CA . LEU A 1 327 ? -20.399 -24.109 -19.499 1.00 30.48 327 LEU A CA 1
ATOM 2615 C C . LEU A 1 327 ? -20.330 -23.754 -18.011 1.00 30.48 327 LEU A C 1
ATOM 2617 O O . LEU A 1 327 ? -19.777 -22.754 -17.555 1.00 30.48 327 LEU A O 1
ATOM 2621 N N . THR A 1 328 ? -20.975 -24.644 -17.273 1.00 28.73 328 THR A N 1
ATOM 2622 C CA . THR A 1 328 ? -20.845 -24.954 -15.857 1.00 28.73 328 THR A CA 1
ATOM 2623 C C . THR A 1 328 ? -19.455 -24.721 -15.241 1.00 28.73 328 THR A C 1
ATOM 2625 O O . THR A 1 328 ? -18.457 -25.290 -15.673 1.00 28.73 328 THR A O 1
ATOM 2628 N N . VAL A 1 329 ? -19.475 -23.988 -14.121 1.00 38.97 329 VAL A N 1
ATOM 2629 C CA . VAL A 1 329 ? -18.823 -24.300 -12.832 1.00 38.97 329 VAL A CA 1
ATOM 2630 C C . VAL A 1 329 ? -17.306 -24.548 -12.846 1.00 38.97 329 VAL A C 1
ATOM 2632 O O . VAL A 1 329 ? -16.836 -25.664 -13.043 1.00 38.97 329 VAL A O 1
ATOM 2635 N N . VAL A 1 330 ? -16.540 -23.535 -12.422 1.00 34.59 330 VAL A N 1
ATOM 2636 C CA . VAL A 1 330 ? -15.185 -23.727 -11.873 1.00 34.59 330 VAL A CA 1
ATOM 2637 C C . VAL A 1 330 ? -15.100 -23.138 -10.458 1.00 34.59 330 VAL A C 1
ATOM 2639 O O . VAL A 1 330 ? -14.827 -21.962 -10.250 1.00 34.59 330 VAL A O 1
ATOM 2642 N N . ASN A 1 331 ? -15.381 -24.012 -9.488 1.00 36.09 331 ASN A N 1
ATOM 2643 C CA . ASN A 1 331 ? -14.826 -24.111 -8.131 1.00 36.09 331 ASN A CA 1
ATOM 2644 C C . ASN A 1 331 ? -14.547 -22.826 -7.321 1.00 36.09 331 ASN A C 1
ATOM 2646 O O . ASN A 1 331 ? -13.398 -22.468 -7.054 1.00 36.09 331 ASN A O 1
ATOM 2650 N N . TYR A 1 332 ? -15.614 -22.254 -6.753 1.00 41.72 332 TYR A N 1
ATOM 2651 C CA . TYR A 1 332 ? -15.557 -21.378 -5.568 1.00 41.72 332 TYR A CA 1
ATOM 2652 C C . TYR A 1 332 ? -15.451 -22.147 -4.229 1.00 41.72 332 TYR A C 1
ATOM 2654 O O . TYR A 1 332 ? -15.245 -21.539 -3.178 1.00 41.72 332 TYR A O 1
ATOM 2662 N N . GLU A 1 333 ? -15.518 -23.481 -4.257 1.00 36.53 333 GLU A N 1
ATOM 2663 C CA . GLU A 1 333 ? -15.489 -24.360 -3.076 1.00 36.53 333 GLU A CA 1
ATOM 2664 C C . GLU A 1 333 ? -14.154 -24.310 -2.308 1.00 36.53 333 GLU A C 1
ATOM 2666 O O . GLU A 1 333 ? -14.147 -24.319 -1.081 1.00 36.53 333 GLU A O 1
ATOM 2671 N N . ILE A 1 334 ? -13.010 -24.168 -2.990 1.00 42.75 334 ILE A N 1
ATOM 2672 C CA . ILE A 1 334 ? -11.687 -24.266 -2.338 1.00 42.75 334 ILE A CA 1
ATOM 2673 C C . ILE A 1 334 ? -11.369 -23.022 -1.494 1.00 42.75 334 ILE A C 1
ATOM 2675 O O . ILE A 1 334 ? -10.764 -23.128 -0.427 1.00 42.75 334 ILE A O 1
ATOM 2679 N N . LEU A 1 335 ? -11.810 -21.833 -1.923 1.00 43.22 335 LEU A N 1
ATOM 2680 C CA . LEU A 1 335 ? -11.615 -20.610 -1.138 1.00 43.22 335 LEU A CA 1
ATOM 2681 C C . LEU A 1 335 ? -12.536 -20.599 0.091 1.00 43.22 335 LEU A C 1
ATOM 2683 O O . LEU A 1 335 ? -12.116 -20.170 1.163 1.00 43.22 335 LEU A O 1
ATOM 2687 N N . TYR A 1 336 ? -13.751 -21.141 -0.044 1.00 45.84 336 TYR A N 1
ATOM 2688 C CA . TYR A 1 336 ? -14.677 -21.306 1.073 1.00 45.84 336 TYR A CA 1
ATOM 2689 C C . TYR A 1 336 ? -14.151 -22.337 2.080 1.00 45.84 336 TYR A C 1
ATOM 2691 O O . TYR A 1 336 ? -14.148 -22.058 3.273 1.00 45.84 336 TYR A O 1
ATOM 2699 N N . TYR A 1 337 ? -13.596 -23.466 1.624 1.00 42.78 337 TYR A N 1
ATOM 2700 C CA . TYR A 1 337 ? -13.046 -24.504 2.506 1.00 42.78 337 TYR A CA 1
ATOM 2701 C C . TYR A 1 337 ? -11.805 -24.041 3.283 1.00 42.78 337 TYR A C 1
ATOM 2703 O O . TYR A 1 337 ? -11.666 -24.348 4.463 1.00 42.78 337 TYR A O 1
ATOM 2711 N N . ILE A 1 338 ? -10.919 -23.252 2.664 1.00 48.03 338 ILE A N 1
ATOM 2712 C CA . ILE A 1 338 ? -9.726 -22.711 3.341 1.00 48.03 338 ILE A CA 1
ATOM 2713 C C . ILE A 1 338 ? -10.111 -21.639 4.373 1.00 48.03 338 ILE A C 1
ATOM 2715 O O . ILE A 1 338 ? -9.538 -21.603 5.463 1.00 48.03 338 ILE A O 1
ATOM 2719 N N . ILE A 1 339 ? -11.102 -20.794 4.067 1.00 49.59 339 ILE A N 1
ATOM 2720 C CA . ILE A 1 339 ? -11.621 -19.795 5.013 1.00 49.59 339 ILE A CA 1
ATOM 2721 C C . ILE A 1 339 ? -12.368 -20.491 6.166 1.00 49.59 339 ILE A C 1
ATOM 2723 O O . ILE A 1 339 ? -12.120 -20.176 7.329 1.00 49.59 339 ILE A O 1
ATOM 2727 N N . LEU A 1 340 ? -13.202 -21.494 5.874 1.00 40.34 340 LEU A N 1
ATOM 2728 C CA . LEU A 1 340 ? -14.004 -22.214 6.867 1.00 40.34 340 LEU A CA 1
ATOM 2729 C C . LEU A 1 340 ? -13.147 -23.113 7.780 1.00 40.34 340 LEU A C 1
ATOM 2731 O O . LEU A 1 340 ? -13.351 -23.117 8.993 1.00 40.34 340 LEU A O 1
ATOM 2735 N N . CYS A 1 341 ? -12.118 -23.791 7.250 1.00 35.72 341 CYS A N 1
ATOM 2736 C CA . CYS A 1 341 ? -11.173 -24.561 8.071 1.00 35.72 341 CYS A CA 1
ATOM 2737 C C . CYS A 1 341 ? -10.324 -23.675 8.993 1.00 35.72 341 CYS A C 1
ATOM 2739 O O . CYS A 1 341 ? -9.947 -24.121 10.073 1.00 35.72 341 CYS A O 1
ATOM 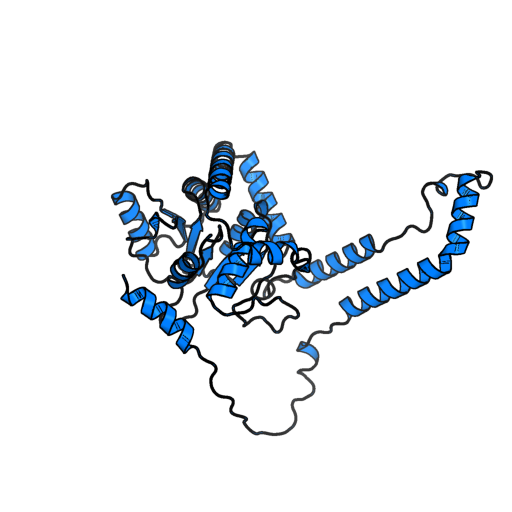2741 N N . CYS A 1 342 ? -10.026 -22.428 8.615 1.00 42.19 342 CYS A N 1
ATOM 2742 C CA . CYS A 1 342 ? -9.294 -21.509 9.489 1.00 42.19 342 CYS A CA 1
ATOM 2743 C C . CYS A 1 342 ? -10.176 -20.880 10.579 1.00 42.19 342 CYS A C 1
ATOM 2745 O O . CYS A 1 342 ? -9.662 -20.595 11.657 1.00 42.19 342 CYS A O 1
ATOM 2747 N N . VAL A 1 343 ? -11.478 -20.695 10.331 1.00 42.25 343 VAL A N 1
ATOM 2748 C CA . VAL A 1 343 ? -12.437 -20.205 11.341 1.00 42.25 343 VAL A CA 1
ATOM 2749 C C . VAL A 1 343 ? -12.787 -21.289 12.369 1.00 42.25 343 VAL A C 1
ATOM 2751 O O . VAL A 1 343 ? -13.016 -20.967 13.527 1.00 42.25 343 VAL A O 1
ATOM 2754 N N . MET A 1 344 ? -12.762 -22.571 11.991 1.00 34.38 344 MET A N 1
ATOM 2755 C CA . MET A 1 344 ? -13.079 -23.699 12.888 1.00 34.38 344 MET A CA 1
ATOM 2756 C C . MET A 1 344 ? -11.915 -24.178 13.781 1.00 34.38 344 MET A C 1
ATOM 2758 O O . MET A 1 344 ? -12.119 -25.049 14.621 1.00 34.38 344 MET A O 1
ATOM 2762 N N . LEU A 1 345 ? -10.703 -23.637 13.611 1.00 33.62 345 LEU A N 1
ATOM 2763 C CA . LEU A 1 345 ? -9.489 -24.025 14.355 1.00 33.62 345 LEU A CA 1
ATOM 2764 C C . LEU A 1 345 ?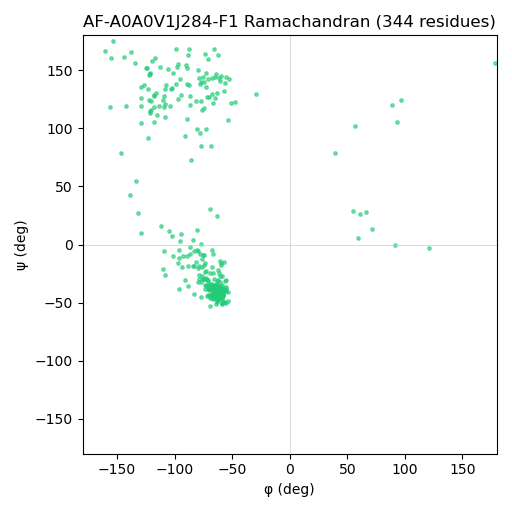 -8.969 -22.932 15.315 1.00 33.62 345 LEU A C 1
ATOM 2766 O O . LEU A 1 345 ? -7.824 -23.016 15.769 1.00 33.62 345 LEU A O 1
ATOM 2770 N N . CYS A 1 346 ? -9.790 -21.923 15.626 1.00 34.97 346 CYS A N 1
ATOM 2771 C CA . CYS A 1 346 ? -9.522 -20.911 16.652 1.00 34.97 346 CYS A CA 1
ATOM 2772 C C . CYS A 1 346 ? -10.534 -20.979 17.791 1.00 34.97 346 CYS A C 1
ATOM 2774 O O . CYS A 1 346 ? -11.740 -21.101 17.491 1.00 34.97 346 CYS A O 1
#

Secondary structure (DSSP, 8-state):
-EEEE--TTTHHHHHHHHHH-TTTS-TT--EEEEESSHHHHHHHHHHHHHTT--EEEE-TTS-HHHHHHHHHHHHTTS-SEEEEETTTTTTS-PPPBSEEEESS--SSHHHHHHHHTTB-BTTBPPEEEEEE-TTTHHHHHHHHHHHT-PPB--SSGGGTT-SSEEEBPPHHHHHHHHHHHHHHHHH-HHHHHHHHHHHHHHHHHHHHSPPPPHHHHHHHHH--GGGGPPBPHHHHTT-TTHHHHHHHHHHHHHHHH---SS-GGGSS--TT-HHHHHHHHHHHHHHHHHHHHHHHHHHHHHHHH----GGGSTTS---------------SHHHHHHHHHHHTT-

Radius of gyration: 25.63 Å; Cα contacts (8 Å, |Δi|>4): 398; chains: 1; bounding box: 70×49×71 Å

Nearest PDB structures (foldseek):
  8fkw-assembly1_NI  TM=7.570E-01  e=2.014E-26  Homo sapiens
  8fkx-assembly1_NI  TM=7.552E-01  e=9.912E-26  Homo sapiens
  8i9t-assembly1_Cb  TM=8.088E-01  e=1.372E-20  Thermochaetoides thermophila DSM 1495
  8i9w-assembly1_Cb  TM=7.979E-01  e=1.722E-20  Thermochaetoides thermophila DSM 1495
  5gi4-assembly1_B  TM=6.184E-01  e=5.176E-12  Escherichia coli K-12

Organism: Trichinella pseudospiralis (NCBI:txid6337)

Solvent-accessible surface area (backbone atoms only — not comparable to full-atom values): 19912 Å² total; per-residue (Å²): 71,43,35,35,51,44,57,74,83,47,50,60,18,44,49,51,54,45,68,72,29,61,92,78,35,51,91,87,43,40,32,41,36,36,30,84,44,63,51,44,30,52,38,52,45,57,53,40,48,74,72,69,46,53,60,48,67,42,39,72,91,52,56,68,65,62,48,49,51,48,50,49,36,42,74,69,61,75,25,38,34,40,30,30,23,76,73,35,60,51,98,49,96,71,74,81,22,42,32,28,36,27,69,44,66,58,70,44,52,70,57,45,53,61,55,50,66,41,26,41,52,97,93,45,92,38,46,38,41,34,41,34,29,84,87,42,43,20,32,52,47,47,30,29,62,73,70,74,49,76,83,41,68,73,85,58,85,89,53,66,83,55,54,52,34,46,15,24,70,63,62,67,60,33,51,58,37,43,52,52,51,52,53,49,41,75,73,31,68,66,58,43,53,37,48,54,52,18,52,53,52,47,54,52,46,69,70,69,52,70,79,54,54,74,63,31,46,52,50,49,73,67,53,67,63,76,83,73,57,50,61,27,54,86,77,53,72,90,56,94,51,59,64,59,50,52,52,48,51,54,48,52,48,51,56,73,68,58,71,76,96,63,53,81,60,56,57,94,52,55,92,82,38,65,67,32,51,53,52,53,53,52,46,65,72,45,42,68,60,51,53,50,51,50,52,52,51,53,50,54,55,49,56,71,68,61,73,71,67,78,79,72,64,71,81,78,69,90,74,88,85,90,83,90,82,89,81,82,84,85,77,69,59,64,64,50,49,56,53,50,57,58,63,75,73,110

Mean predicted aligned error: 12.94 Å

pLDDT: mean 78.66, std 19.34, range [26.16, 96.88]

Sequence (346 aa):
LTHLFCRREDKLGILLSILGDRSLVEENSLTLIFCATKHYVEFLHTVLEYFHFKCACLYSSMDSEARRVNVEKFHRKLINILIVTDLAARGVDIPLLDNVINFHFPAKPKLFVHRVGRAARAGRRGHAISFISTDEYAYLLDLYLFLGRSLQYPTSAACADAGDLIGTVPQRRVDDENRTIALLNSTNLDLESLHKVAENSYKHYTRSRPTSSAESVRRAKAETRLNNLPNHPALAVGFGCEKLEREKDILLANIKCFRPQTTVFELNAKSSDEQWRVMKAKRRVHQKKIDQNKAATVAELKALSNEEDPLQQQQHVDAHVNDPVDLTVVNYEILYYIILCCVMLC

Foldseek 3Di:
DEEAEDALLLLLLVVCLQCVDCLNAPPQFAEEEEDADPLVQVLSVVVCVVVVAQEDEFEDPDDPVVLVVRQVCSVVSVHRYYYYYLVRPPPDDHAQGQEYEYSDAAQALVSVLVRCLSYDDDVDDHYYYYYAYLLRQLSLVVNCVVVVHDADADPDLVCQPPNRYYAHADVVSSVVSSVVVVVVCVVDVVSVVSVVVSVVVVVVSSVPHDDHDPVSVVVSVVDPVSVPGHHRSSNVPPDPCPVVVLVVVLVVLCVVLDDDPDDPCCPPDDPPDPSNVVVVVVCVVCVVVNVVSSVVSVVVSVVVVPPDDPVVVPPPPPDDDDDDDDDDDDDPPVSVVVSVVVVVPD

InterPro domains:
  IPR001650 Helicase, C-terminal domain-like [PF00271] (12-123)
  IPR001650 Helicase, C-terminal domain-like [PS51194] (11-163)
  IPR001650 Helicase, C-terminal domain-like [SM00490] (42-123)
  IPR027417 P-loop containing nucleoside triphosphate hydrolase [G3DSA:3.40.50.300] (2-156)
  IPR027417 P-loop containing nucleoside triphosphate hydrolase [SSF52540] (5-153)
  IPR050079 DEAD box RNA helicase [PTHR47959] (3-303)